Protein AF-A0A7W8YU83-F1 (afdb_monomer_lite)

Structure (mmCIF, N/CA/C/O backbone):
data_AF-A0A7W8YU83-F1
#
_entry.id   AF-A0A7W8YU83-F1
#
loop_
_atom_site.group_PDB
_atom_site.id
_atom_site.type_symbol
_atom_site.label_atom_id
_atom_site.label_alt_id
_atom_site.label_comp_id
_atom_site.label_asym_id
_atom_site.label_entity_id
_atom_site.label_seq_id
_atom_site.pdbx_PDB_ins_code
_atom_site.Cartn_x
_atom_site.Cartn_y
_atom_site.Cartn_z
_atom_site.occupancy
_atom_site.B_iso_or_equiv
_atom_site.auth_seq_id
_atom_site.auth_comp_id
_atom_site.auth_asym_id
_atom_site.auth_atom_id
_atom_site.pdbx_PDB_model_num
ATOM 1 N N . MET A 1 1 ? 9.863 18.457 8.009 1.00 27.58 1 MET A N 1
ATOM 2 C CA . MET A 1 1 ? 8.542 17.795 7.972 1.00 27.58 1 MET A CA 1
ATOM 3 C C . MET A 1 1 ? 8.798 16.314 7.764 1.00 27.58 1 MET A C 1
ATOM 5 O O . MET A 1 1 ? 9.397 15.966 6.758 1.00 27.58 1 MET A O 1
ATOM 9 N N . LYS A 1 2 ? 8.511 15.471 8.761 1.00 22.23 2 LYS A N 1
ATOM 10 C CA . LYS A 1 2 ? 8.792 14.031 8.693 1.00 22.23 2 LYS A CA 1
ATOM 11 C C . LYS A 1 2 ? 7.627 13.353 7.969 1.00 22.23 2 LYS A C 1
ATOM 13 O O . LYS A 1 2 ? 6.554 13.219 8.545 1.00 22.23 2 LYS A O 1
ATOM 18 N N . THR A 1 3 ? 7.825 12.982 6.711 1.00 21.81 3 THR A N 1
ATOM 19 C CA . THR A 1 3 ? 6.930 12.096 5.961 1.00 21.81 3 THR A CA 1
ATOM 20 C C . THR A 1 3 ? 7.044 10.703 6.573 1.00 21.81 3 THR A C 1
ATOM 22 O O . THR A 1 3 ? 8.019 9.993 6.350 1.00 21.81 3 THR A O 1
ATOM 25 N N . ILE A 1 4 ? 6.087 10.338 7.423 1.00 22.73 4 ILE A N 1
ATOM 26 C CA . ILE A 1 4 ? 5.975 8.979 7.954 1.00 22.73 4 ILE A CA 1
ATOM 27 C C . ILE A 1 4 ? 5.310 8.149 6.850 1.00 22.73 4 ILE A C 1
ATOM 29 O O . ILE A 1 4 ? 4.100 8.235 6.655 1.00 22.73 4 ILE A O 1
ATOM 33 N N . LEU A 1 5 ? 6.118 7.414 6.078 1.00 25.50 5 LEU A N 1
ATOM 34 C CA . LEU A 1 5 ? 5.642 6.461 5.073 1.00 25.50 5 LEU A CA 1
ATOM 35 C C . LEU A 1 5 ? 4.923 5.305 5.787 1.00 25.50 5 LEU A C 1
ATOM 37 O O . LEU A 1 5 ? 5.557 4.495 6.464 1.00 25.50 5 LEU A O 1
ATOM 41 N N . PHE A 1 6 ? 3.602 5.218 5.647 1.00 29.83 6 PHE A N 1
ATOM 42 C CA . PHE A 1 6 ? 2.820 4.081 6.133 1.00 29.83 6 PHE A CA 1
ATOM 43 C C . PHE A 1 6 ? 2.601 3.089 4.989 1.00 29.83 6 PHE A C 1
ATOM 45 O O . PHE A 1 6 ? 1.852 3.379 4.064 1.00 29.83 6 PHE A O 1
ATOM 52 N N . LEU A 1 7 ? 3.242 1.914 5.066 1.00 30.66 7 LEU A N 1
ATOM 53 C CA . LEU A 1 7 ? 3.013 0.815 4.124 1.00 30.66 7 LEU A CA 1
ATOM 54 C C . LEU A 1 7 ? 1.576 0.305 4.245 1.00 30.66 7 LEU A C 1
ATOM 56 O O . LEU A 1 7 ? 1.195 -0.239 5.284 1.00 30.66 7 LEU A O 1
ATOM 60 N N . PHE A 1 8 ? 0.831 0.369 3.149 1.00 37.88 8 PHE A N 1
ATOM 61 C CA . PHE A 1 8 ? -0.282 -0.536 2.909 1.00 37.88 8 PHE A CA 1
ATOM 62 C C . PHE A 1 8 ? 0.270 -1.757 2.162 1.00 37.88 8 PHE A C 1
ATOM 64 O O . PHE A 1 8 ? 0.700 -1.675 1.016 1.00 37.88 8 PHE A O 1
ATOM 71 N N . SER A 1 9 ? 0.347 -2.893 2.848 1.00 36.66 9 SER A N 1
ATOM 72 C CA . SER A 1 9 ? 0.725 -4.172 2.251 1.00 36.66 9 SER A CA 1
ATOM 73 C C . SER A 1 9 ? -0.438 -5.112 2.507 1.00 36.66 9 SER A C 1
ATOM 75 O O . SER A 1 9 ? -0.493 -5.732 3.562 1.00 36.66 9 SER A O 1
ATOM 77 N N . PHE A 1 10 ? -1.395 -5.189 1.585 1.00 39.62 10 PHE A N 1
ATOM 78 C CA . PHE A 1 10 ? -2.445 -6.195 1.697 1.00 39.62 10 PHE A CA 1
ATOM 79 C C . PHE A 1 10 ? -1.841 -7.553 1.318 1.00 39.62 10 PHE A C 1
ATOM 81 O O . PHE A 1 10 ? -1.401 -7.759 0.187 1.00 39.62 10 PHE A O 1
ATOM 88 N N . PHE A 1 11 ? -1.736 -8.441 2.306 1.00 34.22 11 PHE A N 1
ATOM 89 C CA . PHE A 1 11 ? -1.587 -9.872 2.085 1.00 34.22 11 PHE A CA 1
ATOM 90 C C . PHE A 1 11 ? -2.995 -10.421 1.913 1.00 34.22 11 PHE A C 1
ATOM 92 O O . PHE A 1 11 ? -3.737 -10.518 2.884 1.00 34.22 11 PHE A O 1
ATOM 99 N N . ILE A 1 12 ? -3.349 -10.790 0.689 1.00 32.91 12 ILE A N 1
ATOM 100 C CA . ILE A 1 12 ? -4.391 -11.791 0.500 1.00 32.91 12 ILE A CA 1
ATOM 101 C C . ILE A 1 12 ? -3.673 -13.129 0.617 1.00 32.91 12 ILE A C 1
ATOM 103 O O . ILE A 1 12 ? -2.617 -13.345 0.017 1.00 32.91 12 ILE A O 1
ATOM 107 N N . PHE A 1 13 ? -4.183 -13.960 1.519 1.00 29.34 13 PHE A N 1
ATOM 108 C CA . PHE A 1 13 ? -3.635 -15.252 1.900 1.00 29.34 13 PHE A CA 1
ATOM 109 C C . PHE A 1 13 ? -3.168 -16.070 0.685 1.00 29.34 13 PHE A C 1
ATOM 111 O O . PHE A 1 13 ? -3.970 -16.602 -0.072 1.00 29.34 13 PHE A O 1
ATOM 118 N N . SER A 1 14 ? -1.861 -16.295 0.573 1.00 26.91 14 SER A N 1
ATOM 119 C CA . SER A 1 14 ? -1.371 -17.617 0.194 1.00 26.91 14 SER A CA 1
ATOM 120 C C . SER A 1 14 ? -0.066 -17.875 0.935 1.00 26.91 14 SER A C 1
ATOM 122 O O . SER A 1 14 ? 0.877 -17.083 0.895 1.00 26.91 14 SER A O 1
ATOM 124 N N . GLY A 1 15 ? -0.054 -18.956 1.712 1.00 25.61 15 GLY A N 1
ATOM 125 C CA . GLY A 1 15 ? 1.135 -19.427 2.397 1.00 25.61 15 GLY A CA 1
ATOM 126 C C . GLY A 1 15 ? 2.167 -19.865 1.369 1.00 25.61 15 GLY A C 1
ATOM 127 O O . GLY A 1 15 ? 2.097 -20.971 0.850 1.00 25.61 15 GLY A O 1
ATOM 128 N N . ALA A 1 16 ? 3.129 -19.001 1.084 1.00 25.28 16 ALA A N 1
ATOM 129 C CA . ALA A 1 16 ? 4.393 -19.382 0.486 1.00 25.28 16 ALA A CA 1
ATOM 130 C C . ALA A 1 16 ? 5.427 -18.336 0.890 1.00 25.28 16 ALA A C 1
ATOM 132 O O . ALA A 1 16 ? 5.443 -17.220 0.379 1.00 25.28 16 ALA A O 1
ATOM 133 N N . VAL A 1 17 ? 6.332 -18.729 1.784 1.00 28.44 17 VAL A N 1
ATOM 134 C CA . VAL A 1 17 ? 7.499 -17.958 2.257 1.00 28.44 17 VAL A CA 1
ATOM 135 C C . VAL A 1 17 ? 8.524 -17.690 1.121 1.00 28.44 17 VAL A C 1
ATOM 137 O O . VAL A 1 17 ? 9.647 -17.276 1.360 1.00 28.44 17 VAL A O 1
ATOM 140 N N . TYR A 1 18 ? 8.129 -17.858 -0.146 1.00 29.81 18 TYR A N 1
ATOM 141 C CA . TYR A 1 18 ? 8.954 -17.673 -1.344 1.00 29.81 18 TYR A CA 1
ATOM 142 C C . TYR A 1 18 ? 8.191 -17.043 -2.530 1.00 29.81 18 TYR A C 1
ATOM 144 O O . TYR A 1 18 ? 8.656 -17.114 -3.665 1.00 29.81 18 TYR A O 1
ATOM 152 N N . SER A 1 19 ? 7.010 -16.445 -2.315 1.00 34.91 19 SER A N 1
ATOM 153 C CA . SER A 1 19 ? 6.209 -15.887 -3.417 1.00 34.91 19 SER A CA 1
ATOM 154 C C . SER A 1 19 ? 6.520 -14.416 -3.701 1.00 34.91 19 SER A C 1
ATOM 156 O O . SER A 1 19 ? 6.536 -13.587 -2.792 1.00 34.91 19 SER A O 1
ATOM 158 N N . GLN A 1 20 ? 6.667 -14.084 -4.987 1.00 41.44 20 GLN A N 1
ATOM 159 C CA . GLN A 1 20 ? 6.588 -12.709 -5.487 1.00 41.44 20 GLN A CA 1
ATOM 160 C C . GLN A 1 20 ? 5.202 -12.131 -5.156 1.00 41.44 20 GLN A C 1
ATOM 162 O O . GLN A 1 20 ? 4.193 -12.829 -5.296 1.00 41.44 20 GLN A O 1
ATOM 167 N N . ALA A 1 21 ? 5.140 -10.879 -4.701 1.00 54.75 21 ALA A N 1
ATOM 168 C CA . ALA A 1 21 ? 3.880 -10.206 -4.381 1.00 54.75 21 ALA A CA 1
ATOM 169 C C . ALA A 1 21 ? 3.875 -8.778 -4.931 1.00 54.75 21 ALA A C 1
ATOM 171 O O . ALA A 1 21 ? 4.829 -8.029 -4.722 1.00 54.75 21 ALA A O 1
ATOM 172 N N . ILE A 1 22 ? 2.783 -8.407 -5.604 1.00 54.53 22 ILE A N 1
ATOM 173 C CA . ILE A 1 22 ? 2.519 -7.041 -6.066 1.00 54.53 22 ILE A CA 1
ATOM 174 C C . ILE A 1 22 ? 1.463 -6.439 -5.150 1.00 54.53 22 ILE A C 1
ATOM 176 O O . ILE A 1 22 ? 0.354 -6.963 -5.063 1.00 54.53 22 ILE A O 1
ATOM 180 N N . LYS A 1 23 ? 1.810 -5.359 -4.449 1.00 61.84 23 LYS A N 1
ATOM 181 C CA . LYS A 1 23 ? 0.935 -4.722 -3.452 1.00 61.84 23 LYS A CA 1
ATOM 182 C C . LYS A 1 23 ? 0.610 -3.298 -3.862 1.00 61.84 23 LYS A C 1
ATOM 184 O O . LYS A 1 23 ? 1.450 -2.636 -4.460 1.00 61.84 23 LYS A O 1
ATOM 189 N N . LEU A 1 24 ? -0.583 -2.828 -3.518 1.00 57.50 24 LEU A N 1
ATOM 190 C CA . LEU A 1 24 ? -1.001 -1.452 -3.762 1.00 57.50 24 LEU A CA 1
ATOM 191 C C . LEU A 1 24 ? -0.891 -0.628 -2.491 1.00 57.50 24 LEU A C 1
ATOM 193 O O . LEU A 1 24 ? -1.570 -0.917 -1.511 1.00 57.50 24 LEU A O 1
ATOM 197 N N . ASP A 1 25 ? -0.100 0.433 -2.535 1.00 58.06 25 ASP A N 1
ATOM 198 C CA . ASP A 1 25 ? -0.173 1.494 -1.557 1.00 58.06 25 ASP A CA 1
ATOM 199 C C . ASP A 1 25 ? -1.248 2.498 -1.953 1.00 58.06 25 ASP A C 1
ATOM 201 O O . ASP A 1 25 ? -1.142 3.202 -2.962 1.00 58.06 25 ASP A O 1
ATOM 205 N N . LEU A 1 26 ? -2.275 2.573 -1.119 1.00 54.59 26 LEU A N 1
ATOM 206 C CA . LEU A 1 26 ? -3.314 3.582 -1.232 1.00 54.59 26 LEU A CA 1
ATOM 207 C C . LEU A 1 26 ? -2.986 4.830 -0.394 1.00 54.59 26 LEU A C 1
ATOM 209 O O . LEU A 1 26 ? -3.846 5.693 -0.284 1.00 54.59 26 LEU A O 1
ATOM 213 N N . SER A 1 27 ? -1.834 4.913 0.291 1.00 45.66 27 SER A N 1
ATOM 214 C CA . SER A 1 27 ? -1.513 5.940 1.307 1.00 45.66 27 SER A CA 1
ATOM 215 C C . SER A 1 27 ? -1.491 7.395 0.807 1.00 45.66 27 SER A C 1
ATOM 217 O O . SER A 1 27 ? -1.485 8.310 1.631 1.00 45.66 27 SER A O 1
ATOM 219 N N . GLY A 1 28 ? -1.524 7.627 -0.509 1.00 42.16 28 GLY A N 1
ATOM 220 C CA . GLY A 1 28 ? -1.605 8.954 -1.123 1.00 42.16 28 GLY A CA 1
ATOM 221 C C . GLY A 1 28 ? -3.022 9.381 -1.521 1.00 42.16 28 GLY A C 1
ATOM 222 O O . GLY A 1 28 ? -3.938 8.571 -1.601 1.00 42.16 28 GLY A O 1
ATOM 223 N N . ASN A 1 29 ? -3.184 10.674 -1.828 1.00 42.84 29 ASN A N 1
ATOM 224 C CA . ASN A 1 29 ? -4.329 11.185 -2.593 1.00 42.84 29 ASN A CA 1
ATOM 225 C C . ASN A 1 29 ? -4.496 10.305 -3.851 1.00 42.84 29 ASN A C 1
ATOM 227 O O . ASN A 1 29 ? -3.476 10.018 -4.484 1.00 42.84 29 ASN A O 1
ATOM 231 N N . ASP A 1 30 ? -5.726 9.899 -4.197 1.00 48.78 30 ASP A N 1
ATOM 232 C CA . ASP A 1 30 ? -6.131 8.818 -5.136 1.00 48.78 30 ASP A CA 1
ATOM 233 C C . ASP A 1 30 ? -5.448 8.783 -6.527 1.00 48.78 30 ASP A C 1
ATOM 235 O O . ASP A 1 30 ? -5.695 7.894 -7.341 1.00 48.78 30 ASP A O 1
ATOM 239 N N . LYS A 1 31 ? -4.589 9.756 -6.831 1.00 49.72 31 LYS A N 1
ATOM 240 C CA . LYS A 1 31 ? -3.840 9.913 -8.079 1.00 49.72 31 LYS A CA 1
ATOM 241 C C . LYS A 1 31 ? -2.456 9.255 -8.073 1.00 49.72 31 LYS A C 1
ATOM 243 O O . LYS A 1 31 ? -1.931 9.002 -9.153 1.00 49.72 31 LYS A O 1
ATOM 248 N N . ASN A 1 32 ? -1.873 8.961 -6.907 1.00 58.88 32 ASN A N 1
ATOM 249 C CA . ASN A 1 32 ? -0.521 8.398 -6.805 1.00 58.88 32 ASN A CA 1
ATOM 250 C C . ASN A 1 32 ? -0.548 6.994 -6.193 1.00 58.88 32 ASN A C 1
ATOM 252 O O . ASN A 1 32 ? -0.135 6.793 -5.054 1.00 58.88 32 ASN A O 1
ATOM 256 N N . HIS A 1 33 ? -1.026 6.024 -6.972 1.00 70.19 33 HIS A N 1
ATOM 257 C CA . HIS A 1 33 ? -0.916 4.602 -6.635 1.00 70.19 33 HIS A CA 1
ATOM 258 C C . HIS A 1 33 ? 0.557 4.207 -6.559 1.00 70.19 33 HIS A C 1
ATOM 260 O O . HIS A 1 33 ? 1.307 4.547 -7.477 1.00 70.19 33 HIS A O 1
ATOM 266 N N . VAL A 1 34 ? 0.968 3.502 -5.502 1.00 75.12 34 VAL A N 1
ATOM 267 C CA . VAL A 1 34 ? 2.310 2.903 -5.437 1.00 75.12 34 VAL A CA 1
ATOM 268 C C . VAL A 1 34 ? 2.185 1.393 -5.517 1.00 75.12 34 VAL A C 1
ATOM 270 O O . VAL A 1 34 ? 1.487 0.782 -4.722 1.00 75.12 34 VAL A O 1
ATOM 273 N N . PHE A 1 35 ? 2.868 0.776 -6.462 1.00 76.69 35 PHE A N 1
ATOM 274 C CA . PHE A 1 35 ? 2.997 -0.662 -6.574 1.00 76.69 35 PHE A CA 1
ATOM 275 C C . PHE A 1 35 ? 4.267 -1.113 -5.866 1.00 76.69 35 PHE A C 1
ATOM 277 O O . PHE A 1 35 ? 5.340 -0.558 -6.087 1.00 76.69 35 PHE A O 1
ATOM 284 N N . ILE A 1 36 ? 4.154 -2.117 -5.008 1.00 75.62 36 ILE A N 1
ATOM 285 C CA . ILE A 1 36 ? 5.296 -2.731 -4.336 1.00 75.62 36 ILE A CA 1
ATOM 286 C C . ILE A 1 36 ? 5.542 -4.077 -4.991 1.00 75.62 36 ILE A C 1
ATOM 288 O O . ILE A 1 36 ? 4.684 -4.946 -4.895 1.00 75.62 36 ILE A O 1
ATOM 292 N N . VAL A 1 37 ? 6.699 -4.244 -5.621 1.00 76.00 37 VAL A N 1
ATOM 293 C CA . VAL A 1 37 ? 7.179 -5.525 -6.140 1.00 76.00 37 VAL A CA 1
ATOM 294 C C . VAL A 1 37 ? 8.084 -6.142 -5.084 1.00 76.00 37 VAL A C 1
ATOM 296 O O . VAL A 1 37 ? 9.164 -5.618 -4.806 1.00 76.00 37 VAL A O 1
ATOM 299 N N . GLN A 1 38 ? 7.618 -7.221 -4.456 1.00 73.88 38 GLN A N 1
ATOM 300 C CA . GLN A 1 38 ? 8.380 -7.949 -3.448 1.00 73.88 38 GLN A CA 1
ATOM 301 C C . GLN A 1 38 ? 9.081 -9.156 -4.076 1.00 73.88 38 GLN A C 1
ATOM 303 O O . GLN A 1 38 ? 8.409 -10.042 -4.604 1.00 73.88 38 GLN A O 1
ATOM 308 N N . LYS A 1 39 ? 10.413 -9.215 -3.987 1.00 70.75 39 LYS A N 1
ATOM 309 C CA . LYS A 1 39 ? 11.228 -10.341 -4.469 1.00 70.75 39 LYS A CA 1
ATOM 310 C C . LYS A 1 39 ? 12.409 -10.568 -3.533 1.00 70.75 39 LYS A C 1
ATOM 312 O O . LYS A 1 39 ? 13.085 -9.614 -3.177 1.00 70.75 39 LYS A O 1
ATOM 317 N N . ASP A 1 40 ? 12.613 -11.805 -3.083 1.00 70.75 40 ASP A N 1
ATOM 318 C CA . ASP A 1 40 ? 13.735 -12.202 -2.213 1.00 70.75 40 ASP A CA 1
ATOM 319 C C . ASP A 1 40 ? 13.921 -11.313 -0.962 1.00 70.75 40 ASP A C 1
ATOM 321 O O . ASP A 1 40 ? 15.027 -10.978 -0.547 1.00 70.75 40 ASP A O 1
ATOM 325 N N . GLY A 1 41 ? 12.806 -10.884 -0.354 1.00 67.62 41 GLY A N 1
ATOM 326 C CA . GLY A 1 41 ? 12.805 -9.998 0.819 1.00 67.62 41 GLY A CA 1
ATOM 327 C C . GLY A 1 41 ? 13.064 -8.517 0.512 1.00 67.62 41 GLY A C 1
ATOM 328 O O . GLY A 1 41 ? 12.992 -7.685 1.416 1.00 67.62 41 GLY A O 1
ATOM 329 N N . LEU A 1 42 ? 13.310 -8.163 -0.750 1.00 75.06 42 LEU A N 1
ATOM 330 C CA . LEU A 1 42 ? 13.398 -6.789 -1.224 1.00 75.06 42 LEU A CA 1
ATOM 331 C C . LEU A 1 42 ? 12.014 -6.270 -1.625 1.00 75.06 42 LEU A C 1
ATOM 333 O O . LEU A 1 42 ? 11.244 -6.976 -2.269 1.00 75.06 42 LEU A O 1
ATOM 337 N N . ASN A 1 43 ? 11.717 -5.018 -1.274 1.00 76.94 43 ASN A N 1
ATOM 338 C CA . ASN A 1 43 ? 10.511 -4.313 -1.701 1.00 76.94 43 ASN A CA 1
ATOM 339 C C . ASN A 1 43 ? 10.904 -3.171 -2.638 1.00 76.94 43 ASN A C 1
ATOM 341 O O . ASN A 1 43 ? 11.482 -2.183 -2.192 1.00 76.94 43 ASN A O 1
ATOM 345 N N . VAL A 1 44 ? 10.558 -3.279 -3.917 1.00 79.19 44 VAL A N 1
ATOM 346 C CA . VAL A 1 44 ? 10.747 -2.196 -4.886 1.00 79.19 44 VAL A CA 1
ATOM 347 C C . VAL A 1 44 ? 9.436 -1.441 -5.039 1.00 79.19 44 VAL A C 1
ATOM 349 O O . VAL A 1 44 ? 8.411 -2.034 -5.360 1.00 79.19 44 VAL A O 1
ATOM 352 N N . ARG A 1 45 ? 9.453 -0.129 -4.799 1.00 82.00 45 ARG A N 1
ATOM 353 C CA . ARG A 1 45 ? 8.265 0.726 -4.904 1.00 82.00 45 ARG A CA 1
ATOM 354 C C . ARG A 1 45 ? 8.245 1.477 -6.226 1.00 82.00 45 ARG A C 1
ATOM 356 O O . ARG A 1 45 ? 9.217 2.155 -6.553 1.00 82.00 45 ARG A O 1
ATOM 363 N N . LEU A 1 46 ? 7.121 1.413 -6.928 1.00 81.31 46 LEU A N 1
ATOM 364 C CA . LEU A 1 46 ? 6.858 2.136 -8.166 1.00 81.31 46 LEU A CA 1
ATOM 365 C C . LEU A 1 46 ? 5.624 2.990 -8.027 1.00 81.31 46 LEU A C 1
ATOM 367 O O . LEU A 1 46 ? 4.597 2.496 -7.594 1.00 81.31 46 LEU A O 1
ATOM 371 N N . ASP A 1 47 ? 5.673 4.236 -8.460 1.00 85.00 47 ASP A N 1
ATOM 372 C CA . ASP A 1 47 ? 4.451 4.997 -8.658 1.00 85.00 47 ASP A CA 1
ATOM 373 C C . ASP A 1 47 ? 3.640 4.492 -9.867 1.00 85.00 47 ASP A C 1
ATOM 375 O O . ASP A 1 47 ? 4.085 3.682 -10.687 1.00 85.00 47 ASP A O 1
ATOM 379 N N . SER A 1 48 ? 2.425 5.022 -9.997 1.00 82.75 48 SER A N 1
ATOM 380 C CA . SER A 1 48 ? 1.502 4.681 -11.076 1.00 82.75 48 SER A CA 1
ATOM 381 C C . SER A 1 48 ? 2.016 4.974 -12.484 1.00 82.75 48 SER A C 1
ATOM 383 O O . SER A 1 48 ? 1.431 4.474 -13.438 1.00 82.75 48 SER A O 1
ATOM 385 N N . LYS A 1 49 ? 3.080 5.767 -12.628 1.00 89.56 49 LYS A N 1
ATOM 386 C CA . LYS A 1 49 ? 3.709 6.152 -13.895 1.00 89.56 49 LYS A CA 1
ATOM 387 C C . LYS A 1 49 ? 5.015 5.407 -14.152 1.00 89.56 49 LYS A C 1
ATOM 389 O O . LYS A 1 49 ? 5.654 5.654 -15.173 1.00 89.56 49 LYS A O 1
ATOM 394 N N . GLY A 1 50 ? 5.393 4.479 -13.274 1.00 87.31 50 GLY A N 1
ATOM 395 C CA . GLY A 1 50 ? 6.607 3.691 -13.429 1.00 87.31 50 GLY A CA 1
ATOM 396 C C . GLY A 1 50 ? 7.864 4.333 -12.858 1.00 87.31 50 GLY A C 1
ATOM 397 O O . GLY A 1 50 ? 8.962 3.895 -13.194 1.00 87.31 50 GLY A O 1
ATOM 398 N N . GLY A 1 51 ? 7.738 5.380 -12.045 1.00 88.44 51 GLY A N 1
ATOM 399 C CA . GLY A 1 51 ? 8.853 5.978 -11.320 1.00 88.44 51 GLY A CA 1
ATOM 400 C C . GLY A 1 51 ? 9.182 5.184 -10.058 1.00 88.44 51 GLY A C 1
ATOM 401 O O . GLY A 1 51 ? 8.287 4.823 -9.298 1.00 88.44 51 GLY A O 1
ATOM 402 N N . LEU A 1 52 ? 10.465 4.918 -9.805 1.00 85.69 52 LEU A N 1
ATOM 403 C CA . LEU A 1 52 ? 10.894 4.298 -8.547 1.00 85.69 52 LEU A CA 1
ATOM 404 C C . LEU A 1 52 ? 10.793 5.279 -7.378 1.00 85.69 52 LEU A C 1
ATOM 406 O O . LEU A 1 52 ? 11.204 6.434 -7.496 1.00 85.69 52 LEU A O 1
ATOM 410 N N . GLN A 1 53 ? 10.353 4.791 -6.220 1.00 79.06 53 GLN A N 1
ATOM 411 C CA . GLN A 1 53 ? 10.410 5.546 -4.968 1.00 79.06 53 GLN A CA 1
ATOM 412 C C . GLN A 1 53 ? 11.629 5.128 -4.128 1.00 79.06 53 GLN A C 1
ATOM 414 O O . GLN A 1 53 ? 11.900 3.944 -3.952 1.00 79.06 53 GLN A O 1
ATOM 419 N N . ASN A 1 54 ? 12.361 6.124 -3.616 1.00 59.16 54 ASN A N 1
ATOM 420 C CA . ASN A 1 54 ? 13.743 6.053 -3.101 1.00 59.16 54 ASN A CA 1
ATOM 421 C C . ASN A 1 54 ? 13.975 5.289 -1.776 1.00 59.16 54 ASN A C 1
ATOM 423 O O . ASN A 1 54 ? 14.925 5.597 -1.060 1.00 59.16 54 ASN A O 1
ATOM 427 N N . ASP A 1 55 ? 13.158 4.304 -1.418 1.00 63.53 55 ASP A N 1
ATOM 428 C CA . ASP A 1 55 ? 13.361 3.551 -0.175 1.00 63.53 55 ASP A CA 1
ATOM 429 C C . ASP A 1 55 ? 14.019 2.198 -0.461 1.00 63.53 55 ASP A C 1
ATOM 431 O O . ASP A 1 55 ? 13.344 1.195 -0.678 1.00 63.53 55 ASP A O 1
ATOM 435 N N . ILE A 1 56 ? 15.351 2.206 -0.539 1.00 64.75 56 ILE A N 1
ATOM 436 C CA . ILE A 1 56 ? 16.169 1.027 -0.876 1.00 64.75 56 ILE A CA 1
ATOM 437 C C . ILE A 1 56 ? 16.915 0.495 0.370 1.00 64.75 56 ILE A C 1
ATOM 439 O O . ILE A 1 56 ? 17.552 -0.556 0.324 1.00 64.75 56 ILE A O 1
ATOM 443 N N . GLY A 1 57 ? 16.796 1.186 1.513 1.00 68.94 57 GLY A N 1
ATOM 444 C CA . GLY A 1 57 ? 17.513 0.862 2.750 1.00 68.94 57 GLY A CA 1
ATOM 445 C C . GLY A 1 57 ? 19.034 0.801 2.561 1.00 68.94 57 GLY A C 1
ATOM 446 O O . GLY A 1 57 ? 19.586 1.445 1.671 1.00 68.94 57 GLY A O 1
ATOM 447 N N . ASP A 1 58 ? 19.701 -0.018 3.375 1.00 75.31 58 ASP A N 1
ATOM 448 C CA . ASP A 1 58 ? 21.156 -0.245 3.317 1.00 75.31 58 ASP A CA 1
ATOM 449 C C . ASP A 1 58 ? 21.557 -1.327 2.292 1.00 75.31 58 ASP A C 1
ATOM 451 O O . ASP A 1 58 ? 22.619 -1.946 2.393 1.00 75.31 58 ASP A O 1
ATOM 455 N N . LYS A 1 59 ? 20.691 -1.616 1.311 1.00 82.44 59 LYS A N 1
ATOM 456 C CA . LYS A 1 59 ? 20.946 -2.655 0.310 1.00 82.44 59 LYS A CA 1
ATOM 457 C C . LYS A 1 59 ? 22.032 -2.220 -0.685 1.00 82.44 59 LYS A C 1
ATOM 459 O O . LYS A 1 59 ? 22.085 -1.045 -1.054 1.00 82.44 59 LYS A O 1
ATOM 464 N N . PRO A 1 60 ? 22.878 -3.150 -1.172 1.00 84.88 60 PRO A N 1
ATOM 465 C CA . PRO A 1 60 ? 23.808 -2.857 -2.258 1.00 84.88 60 PRO A CA 1
ATOM 466 C C . PRO A 1 60 ? 23.053 -2.384 -3.501 1.00 84.88 60 PRO A C 1
ATOM 468 O O . PRO A 1 60 ? 22.056 -2.992 -3.882 1.00 84.88 60 PRO A O 1
ATOM 471 N N . VAL A 1 61 ? 23.538 -1.328 -4.156 1.00 90.62 61 VAL A N 1
ATOM 472 C CA . VAL A 1 61 ? 22.915 -0.782 -5.369 1.00 90.62 61 VAL A CA 1
ATOM 473 C C . VAL A 1 61 ? 23.932 -0.541 -6.472 1.00 90.62 61 VAL A C 1
ATOM 475 O O . VAL A 1 61 ? 25.083 -0.189 -6.205 1.00 90.62 61 VAL A O 1
ATOM 478 N N . LYS A 1 62 ? 23.488 -0.651 -7.725 1.00 92.38 62 LYS A N 1
ATOM 479 C CA . LYS A 1 62 ? 24.229 -0.145 -8.890 1.00 92.38 62 LYS A CA 1
ATOM 480 C C . LYS A 1 62 ? 23.398 0.884 -9.630 1.00 92.38 62 LYS A C 1
ATOM 482 O O . LYS A 1 62 ? 22.169 0.902 -9.542 1.00 92.38 62 LYS A O 1
ATOM 487 N N . ARG A 1 63 ? 24.092 1.757 -10.354 1.00 92.25 63 ARG A N 1
ATOM 488 C CA . ARG A 1 63 ? 23.469 2.777 -11.188 1.00 92.25 63 ARG A CA 1
ATOM 489 C C . ARG A 1 63 ? 23.918 2.641 -12.633 1.00 92.25 63 ARG A C 1
ATOM 491 O O . ARG A 1 63 ? 25.058 2.258 -12.890 1.00 92.25 63 ARG A O 1
ATOM 498 N N . ASP A 1 64 ? 23.017 2.973 -13.547 1.00 90.50 64 ASP A N 1
ATOM 499 C CA . ASP A 1 64 ? 23.322 3.082 -14.967 1.00 90.50 64 ASP A CA 1
ATOM 500 C C . ASP A 1 64 ? 24.163 4.340 -15.266 1.00 90.50 64 ASP A C 1
ATOM 502 O O . ASP A 1 64 ? 24.468 5.152 -14.386 1.00 90.50 64 ASP A O 1
ATOM 506 N N . LEU A 1 65 ? 24.523 4.525 -16.539 1.00 90.31 65 LEU A N 1
ATOM 507 C CA . LEU A 1 65 ? 25.301 5.680 -17.005 1.00 90.31 65 LEU A CA 1
ATOM 508 C C . LEU A 1 65 ? 24.586 7.028 -16.808 1.00 90.31 65 LEU A C 1
ATOM 510 O O . LEU A 1 65 ? 25.237 8.069 -16.810 1.00 90.31 65 LEU A O 1
ATOM 514 N N . ASN A 1 66 ? 23.266 7.013 -16.621 1.00 88.00 66 ASN A N 1
ATOM 515 C CA . ASN A 1 66 ? 22.449 8.194 -16.358 1.00 88.00 66 ASN A CA 1
ATOM 516 C C . ASN A 1 66 ? 22.221 8.416 -14.852 1.00 88.00 66 ASN A C 1
ATOM 518 O O . ASN A 1 66 ? 21.436 9.284 -14.467 1.00 88.00 66 ASN A O 1
ATOM 522 N N . GLY A 1 67 ? 22.865 7.622 -13.988 1.00 88.38 67 GLY A N 1
ATOM 523 C CA . GLY A 1 67 ? 22.716 7.690 -12.537 1.00 88.38 67 GLY A CA 1
ATOM 524 C C . GLY A 1 67 ? 21.412 7.085 -12.002 1.00 88.38 67 GLY A C 1
ATOM 525 O O . GLY A 1 67 ? 21.129 7.216 -10.806 1.00 88.38 67 GLY A O 1
ATOM 526 N N . ARG A 1 68 ? 20.611 6.415 -12.837 1.00 89.94 68 ARG A N 1
ATOM 527 C CA . ARG A 1 68 ? 19.379 5.727 -12.420 1.00 89.94 68 ARG A CA 1
ATOM 528 C C . ARG A 1 68 ? 19.714 4.396 -11.771 1.00 89.94 68 ARG A C 1
ATOM 530 O O . ARG A 1 68 ? 20.735 3.800 -12.080 1.00 89.94 68 ARG A O 1
ATOM 537 N N . LEU A 1 69 ? 18.866 3.934 -10.863 1.00 90.06 69 LEU A N 1
ATOM 538 C CA . LEU A 1 69 ? 19.059 2.665 -10.170 1.00 90.06 69 LEU A CA 1
ATOM 539 C C . LEU A 1 69 ? 18.886 1.491 -11.141 1.00 90.06 69 LEU A C 1
ATOM 541 O O . LEU A 1 69 ? 17.799 1.296 -11.662 1.00 90.06 69 LEU A O 1
ATOM 545 N N . SER A 1 70 ? 19.935 0.708 -11.369 1.00 92.31 70 SER A N 1
ATOM 546 C CA . SER A 1 70 ? 19.908 -0.409 -12.327 1.00 92.31 70 SER A CA 1
ATOM 547 C C . SER A 1 70 ? 19.943 -1.783 -11.662 1.00 92.31 70 SER A C 1
ATOM 549 O O . SER A 1 70 ? 19.735 -2.795 -12.322 1.00 92.31 70 SER A O 1
ATOM 551 N N . ASP A 1 71 ? 20.269 -1.835 -10.372 1.00 91.88 71 ASP A N 1
ATOM 552 C CA . ASP A 1 71 ? 20.385 -3.069 -9.598 1.00 91.88 71 ASP A CA 1
ATOM 553 C C . ASP A 1 71 ? 20.203 -2.758 -8.113 1.00 91.88 71 ASP A C 1
ATOM 555 O O . ASP A 1 71 ? 20.734 -1.751 -7.627 1.00 91.88 71 ASP A O 1
ATOM 559 N N . ILE A 1 72 ? 19.487 -3.627 -7.407 1.00 88.19 72 ILE A N 1
ATOM 560 C CA . ILE A 1 72 ? 19.417 -3.640 -5.947 1.00 88.19 72 ILE A CA 1
ATOM 561 C C . ILE A 1 72 ? 19.645 -5.073 -5.480 1.00 88.19 72 ILE A C 1
ATOM 563 O O . ILE A 1 72 ? 18.798 -5.927 -5.716 1.00 88.19 72 ILE A O 1
ATOM 567 N N . ASP A 1 73 ? 20.749 -5.336 -4.787 1.00 87.69 73 ASP A N 1
ATOM 568 C CA . ASP A 1 73 ? 21.039 -6.655 -4.204 1.00 87.69 73 ASP A CA 1
ATOM 569 C C . ASP A 1 73 ? 20.945 -7.800 -5.245 1.00 87.69 73 ASP A C 1
ATOM 571 O O . ASP A 1 73 ? 20.458 -8.889 -4.956 1.00 87.69 73 ASP A O 1
ATOM 575 N N . GLY A 1 74 ? 21.362 -7.538 -6.496 1.00 86.25 74 GLY A N 1
ATOM 576 C CA . GLY A 1 74 ? 21.261 -8.483 -7.618 1.00 86.25 74 GLY A CA 1
ATOM 577 C C . GLY A 1 74 ? 19.919 -8.482 -8.364 1.00 86.25 74 GLY A C 1
ATOM 578 O O . GLY A 1 74 ? 19.788 -9.159 -9.387 1.00 86.25 74 GLY A O 1
ATOM 579 N N . LEU A 1 75 ? 18.924 -7.721 -7.897 1.00 87.50 75 LEU A N 1
ATOM 580 C CA . LEU A 1 75 ? 17.667 -7.505 -8.607 1.00 87.50 75 LEU A CA 1
ATOM 581 C C . LEU A 1 75 ? 17.835 -6.400 -9.653 1.00 87.50 75 LEU A C 1
ATOM 583 O O . LEU A 1 75 ? 17.851 -5.212 -9.325 1.00 87.50 75 LEU A O 1
ATOM 587 N N . VAL A 1 76 ? 17.926 -6.804 -10.919 1.00 91.62 76 VAL A N 1
ATOM 588 C CA . VAL A 1 76 ? 18.087 -5.892 -12.060 1.00 91.62 76 VAL A CA 1
ATOM 589 C C . VAL A 1 76 ? 16.831 -5.049 -12.276 1.00 91.62 76 VAL A C 1
ATOM 591 O O . VAL A 1 76 ? 15.710 -5.557 -12.213 1.00 91.62 76 VAL A O 1
ATOM 594 N N . ILE A 1 77 ? 17.026 -3.767 -12.579 1.00 92.06 77 ILE A N 1
ATOM 595 C CA . ILE A 1 77 ? 15.967 -2.825 -12.935 1.00 92.06 77 ILE A CA 1
ATOM 596 C C . ILE A 1 77 ? 16.300 -2.196 -14.282 1.00 92.06 77 ILE A C 1
ATOM 598 O O . ILE A 1 77 ? 17.340 -1.558 -14.438 1.00 92.06 77 ILE A O 1
ATOM 602 N N . ASP A 1 78 ? 15.369 -2.316 -15.225 1.00 94.56 78 ASP A N 1
ATOM 603 C CA . ASP A 1 78 ? 15.493 -1.694 -16.538 1.00 94.56 78 ASP A CA 1
ATOM 604 C C . ASP A 1 78 ? 14.441 -0.614 -16.761 1.00 94.56 78 ASP A C 1
ATOM 606 O O . ASP A 1 78 ? 13.317 -0.682 -16.257 1.00 94.56 78 ASP A O 1
ATOM 610 N N . TYR A 1 79 ? 14.779 0.328 -17.640 1.00 94.94 79 TYR A N 1
ATOM 611 C CA . TYR A 1 79 ? 13.918 1.435 -18.036 1.00 94.94 79 TYR A CA 1
ATOM 612 C C . TYR A 1 79 ? 13.569 1.394 -19.527 1.00 94.94 79 TYR A C 1
ATOM 614 O O . TYR A 1 79 ? 14.324 0.867 -20.351 1.00 94.94 79 TYR A O 1
ATOM 622 N N . ASP A 1 80 ? 12.406 1.939 -19.875 1.00 94.19 80 ASP A N 1
ATOM 623 C CA . ASP A 1 80 ? 12.042 2.260 -21.251 1.00 94.19 80 ASP A CA 1
ATOM 624 C C . ASP A 1 80 ? 12.713 3.561 -21.727 1.00 94.19 80 ASP A C 1
ATOM 626 O O . ASP A 1 80 ? 13.424 4.248 -20.985 1.00 94.19 80 ASP A O 1
ATOM 630 N N . ILE A 1 81 ? 12.472 3.912 -22.991 1.00 91.56 81 ILE A N 1
ATOM 631 C CA . ILE A 1 81 ? 13.023 5.121 -23.617 1.00 91.56 81 ILE A CA 1
ATOM 632 C C . ILE A 1 81 ? 12.564 6.423 -22.942 1.00 91.56 81 ILE A C 1
ATOM 634 O O . ILE A 1 81 ? 13.256 7.433 -23.030 1.00 91.56 81 ILE A O 1
ATOM 638 N N . ASN A 1 82 ? 11.429 6.394 -22.242 1.00 90.69 82 ASN A N 1
ATOM 639 C CA . ASN A 1 82 ? 10.868 7.531 -21.518 1.00 90.69 82 ASN A CA 1
ATOM 640 C C . ASN A 1 82 ? 11.371 7.582 -20.066 1.00 90.69 82 ASN A C 1
ATOM 642 O O . ASN A 1 82 ? 11.010 8.483 -19.313 1.00 90.69 82 ASN A O 1
ATOM 646 N N . GLY A 1 83 ? 12.220 6.632 -19.662 1.00 90.06 83 GLY A N 1
ATOM 647 C CA . GLY A 1 83 ? 12.762 6.532 -18.314 1.00 90.06 83 GLY A CA 1
ATOM 648 C C . GLY A 1 83 ? 11.806 5.954 -17.279 1.00 90.06 83 GLY A C 1
ATOM 649 O O . GLY A 1 83 ? 12.077 6.084 -16.087 1.00 90.06 83 GLY A O 1
ATOM 650 N N . ARG A 1 84 ? 10.726 5.298 -17.709 1.00 93.25 84 ARG A N 1
ATOM 651 C CA . ARG A 1 84 ? 9.842 4.530 -16.826 1.00 93.25 84 ARG A CA 1
ATOM 652 C C . ARG A 1 84 ? 10.412 3.139 -16.625 1.00 93.25 84 ARG A C 1
ATOM 654 O O . ARG A 1 84 ? 10.972 2.569 -17.559 1.00 93.25 84 ARG A O 1
ATOM 661 N N . VAL A 1 85 ? 10.266 2.569 -15.435 1.00 93.69 85 VAL A N 1
ATOM 662 C CA . VAL A 1 85 ? 10.719 1.196 -15.179 1.00 93.69 85 VAL A CA 1
ATOM 663 C C . VAL A 1 85 ? 9.936 0.231 -16.066 1.00 93.69 85 VAL A C 1
ATOM 665 O O . VAL A 1 85 ? 8.718 0.158 -15.988 1.00 93.69 85 VAL A O 1
ATOM 668 N N . ARG A 1 86 ? 10.608 -0.543 -16.909 1.00 95.75 86 ARG A N 1
ATOM 669 C CA . ARG A 1 86 ? 9.956 -1.552 -17.762 1.00 95.75 86 ARG A CA 1
ATOM 670 C C . ARG A 1 86 ? 10.143 -2.977 -17.257 1.00 95.75 86 ARG A C 1
ATOM 672 O O . ARG A 1 86 ? 9.498 -3.887 -17.772 1.00 95.75 86 ARG A O 1
ATOM 679 N N . GLN A 1 87 ? 11.052 -3.187 -16.307 1.00 93.56 87 GLN A N 1
ATOM 680 C CA . GLN A 1 87 ? 11.346 -4.511 -15.775 1.00 93.56 87 GLN A CA 1
ATOM 681 C C . GLN A 1 87 ? 11.987 -4.432 -14.391 1.00 93.56 87 GLN A C 1
ATOM 683 O O . GLN A 1 87 ? 12.834 -3.569 -14.156 1.00 93.56 87 GLN A O 1
ATOM 688 N N . ILE A 1 88 ? 11.602 -5.356 -13.512 1.00 90.06 88 ILE A N 1
ATOM 689 C CA . ILE A 1 88 ? 12.213 -5.589 -12.199 1.00 90.06 88 ILE A CA 1
ATOM 690 C C . ILE A 1 88 ? 12.443 -7.090 -12.058 1.00 90.06 88 ILE A C 1
ATOM 692 O O . ILE A 1 88 ? 11.495 -7.868 -11.959 1.00 90.06 88 ILE A O 1
ATOM 696 N N . GLY A 1 89 ? 13.702 -7.518 -12.090 1.00 89.50 89 GLY A N 1
ATOM 697 C CA . GLY A 1 89 ? 14.047 -8.931 -12.204 1.00 89.50 89 GLY A CA 1
ATOM 698 C C . GLY A 1 89 ? 13.388 -9.557 -13.433 1.00 89.50 89 GLY A C 1
ATOM 699 O O . GLY A 1 89 ? 13.709 -9.197 -14.562 1.00 89.50 89 GLY A O 1
ATOM 700 N N . ASP A 1 90 ? 12.433 -10.459 -13.208 1.00 89.19 90 ASP A N 1
ATOM 701 C CA . ASP A 1 90 ? 11.717 -11.172 -14.278 1.00 89.19 90 ASP A CA 1
ATOM 702 C C . ASP A 1 90 ? 10.338 -10.560 -14.575 1.00 89.19 90 ASP A C 1
ATOM 704 O O . ASP A 1 90 ? 9.687 -10.924 -15.557 1.00 89.19 90 ASP A O 1
ATOM 708 N N . ASP A 1 91 ? 9.896 -9.604 -13.754 1.00 88.81 91 ASP A N 1
ATOM 709 C CA . ASP A 1 91 ? 8.597 -8.967 -13.894 1.00 88.81 91 ASP A CA 1
ATOM 710 C C . ASP A 1 91 ? 8.681 -7.820 -14.889 1.00 88.81 91 ASP A C 1
ATOM 712 O O . ASP A 1 91 ? 9.282 -6.775 -14.629 1.00 88.81 91 ASP A O 1
ATOM 716 N N . ARG A 1 92 ? 8.046 -8.010 -16.046 1.00 94.31 92 ARG A N 1
ATOM 717 C CA . ARG A 1 92 ? 7.826 -6.932 -17.014 1.00 94.31 92 ARG A CA 1
ATOM 718 C C . ARG A 1 92 ? 6.741 -5.989 -16.523 1.00 94.31 92 ARG A C 1
ATOM 720 O O . ARG A 1 92 ? 5.758 -6.430 -15.930 1.00 94.31 92 ARG A O 1
ATOM 727 N N . ILE A 1 93 ? 6.913 -4.710 -16.828 1.00 93.25 93 ILE A N 1
ATOM 728 C CA . ILE A 1 93 ? 5.962 -3.657 -16.491 1.00 93.25 93 ILE A CA 1
ATOM 729 C C . ILE A 1 93 ? 5.424 -3.053 -17.778 1.00 93.25 93 ILE A C 1
ATOM 731 O O . ILE A 1 93 ? 6.180 -2.486 -18.568 1.00 93.25 93 ILE A O 1
ATOM 735 N N . ASP A 1 94 ? 4.110 -3.155 -17.956 1.00 95.94 94 ASP A N 1
ATOM 736 C CA . ASP A 1 94 ? 3.419 -2.544 -19.083 1.00 95.94 94 ASP A CA 1
ATOM 737 C C . ASP A 1 94 ? 2.608 -1.328 -18.647 1.00 95.94 94 ASP A C 1
ATOM 739 O O . ASP A 1 94 ? 2.079 -1.262 -17.534 1.00 95.94 94 ASP A O 1
ATOM 743 N N . TYR A 1 95 ? 2.407 -0.420 -19.602 1.00 94.94 95 TYR A N 1
ATOM 744 C CA . TYR A 1 95 ? 1.661 0.819 -19.427 1.00 94.94 95 TYR A CA 1
ATOM 745 C C . TYR A 1 95 ? 0.414 0.858 -20.317 1.00 94.94 95 TYR A C 1
ATOM 747 O O . TYR A 1 95 ? 0.391 0.270 -21.405 1.00 94.94 95 TYR A O 1
ATOM 755 N N . ASP A 1 96 ? -0.646 1.509 -19.839 1.00 93.69 96 ASP A N 1
ATOM 756 C CA . ASP A 1 96 ? -1.822 1.848 -20.638 1.00 93.69 96 ASP A CA 1
ATOM 757 C C . ASP A 1 96 ? -1.590 3.100 -21.497 1.00 93.69 96 ASP A C 1
ATOM 759 O O . ASP A 1 96 ? -0.542 3.742 -21.446 1.00 93.69 96 ASP A O 1
ATOM 763 N N . ILE A 1 97 ? -2.597 3.456 -22.297 1.00 92.12 97 ILE A N 1
ATOM 764 C CA . ILE A 1 97 ? -2.570 4.637 -23.175 1.00 92.12 97 ILE A CA 1
ATOM 765 C C . ILE A 1 97 ? -2.464 5.971 -22.420 1.00 92.12 97 ILE A C 1
ATOM 767 O O . ILE A 1 97 ? -2.185 6.992 -23.034 1.00 92.12 97 ILE A O 1
ATOM 771 N N . ASN A 1 98 ? -2.709 5.970 -21.108 1.00 90.38 98 ASN A N 1
ATOM 772 C CA . ASN A 1 98 ? -2.586 7.132 -20.236 1.00 90.38 98 ASN A CA 1
ATOM 773 C C . ASN A 1 98 ? -1.274 7.083 -19.439 1.00 90.38 98 ASN A C 1
ATOM 775 O O . ASN A 1 98 ? -1.169 7.739 -18.401 1.00 90.38 98 ASN A O 1
ATOM 779 N N . ASP A 1 99 ? -0.299 6.278 -19.868 1.00 90.56 99 ASP A N 1
ATOM 780 C CA . ASP A 1 99 ? 0.992 6.064 -19.214 1.00 90.56 99 ASP A CA 1
ATOM 781 C C . ASP A 1 99 ? 0.892 5.542 -17.776 1.00 90.56 99 ASP A C 1
ATOM 783 O O . ASP A 1 99 ? 1.780 5.794 -16.963 1.00 90.56 99 ASP A O 1
ATOM 787 N N . ARG A 1 100 ? -0.194 4.848 -17.423 1.00 90.25 100 ARG A N 1
ATOM 788 C CA . ARG A 1 100 ? -0.338 4.213 -16.109 1.00 90.25 100 ARG A CA 1
ATOM 789 C C . ARG A 1 100 ? 0.111 2.767 -16.166 1.00 90.25 100 ARG A C 1
ATOM 791 O O . ARG A 1 100 ? -0.189 2.080 -17.138 1.00 90.25 100 ARG A O 1
ATOM 798 N N . VAL A 1 101 ? 0.771 2.291 -15.119 1.00 89.94 101 VAL A N 1
ATOM 799 C CA . VAL A 1 101 ? 1.111 0.874 -14.963 1.00 89.94 101 VAL A CA 1
ATOM 800 C C . VAL A 1 101 ? -0.171 0.039 -15.042 1.00 89.94 101 VAL A C 1
ATOM 802 O O . VAL A 1 101 ? -1.057 0.165 -14.206 1.00 89.94 101 VAL A O 1
ATOM 805 N N . ARG A 1 102 ? -0.278 -0.824 -16.054 1.00 93.19 102 ARG A N 1
ATOM 806 C CA . ARG A 1 102 ? -1.440 -1.707 -16.275 1.00 93.19 102 ARG A CA 1
ATOM 807 C C . ARG A 1 102 ? -1.131 -3.181 -16.055 1.00 93.19 102 ARG A C 1
ATOM 809 O O . ARG A 1 102 ? -2.029 -4.018 -16.107 1.00 93.19 102 ARG A O 1
ATOM 816 N N . GLN A 1 103 ? 0.141 -3.524 -15.894 1.00 91.56 103 GLN A N 1
ATOM 817 C CA . GLN A 1 103 ? 0.569 -4.889 -15.639 1.00 91.56 103 GLN A CA 1
ATOM 818 C C . GLN A 1 103 ? 1.946 -4.886 -14.990 1.00 91.56 103 GLN A C 1
ATOM 820 O O . GLN A 1 103 ? 2.819 -4.135 -15.418 1.00 91.56 103 GLN A O 1
ATOM 825 N N . ILE A 1 104 ? 2.133 -5.756 -14.002 1.00 89.19 104 ILE A N 1
ATOM 826 C CA . ILE A 1 104 ? 3.441 -6.112 -13.453 1.00 89.19 104 ILE A CA 1
ATOM 827 C C . ILE A 1 104 ? 3.495 -7.641 -13.428 1.00 89.19 104 ILE A C 1
ATOM 829 O O . ILE A 1 104 ? 2.618 -8.284 -12.846 1.00 89.19 104 ILE A O 1
ATOM 833 N N . GLY A 1 105 ? 4.467 -8.231 -14.122 1.00 89.12 105 GLY A N 1
ATOM 834 C CA . GLY A 1 105 ? 4.556 -9.682 -14.274 1.00 89.12 105 GLY A CA 1
ATOM 835 C C . GLY A 1 105 ? 3.269 -10.263 -14.873 1.00 89.12 105 GLY A C 1
ATOM 836 O O . GLY A 1 105 ? 2.837 -9.880 -15.964 1.00 89.12 105 GLY A O 1
ATOM 837 N N . ASN A 1 106 ? 2.622 -11.177 -14.149 1.00 85.06 106 ASN A N 1
ATOM 838 C CA . ASN A 1 106 ? 1.345 -11.788 -14.534 1.00 85.06 106 ASN A CA 1
ATOM 839 C C . ASN A 1 106 ? 0.101 -11.087 -13.951 1.00 85.06 106 ASN A C 1
ATOM 841 O O . ASN A 1 106 ? -1.022 -11.504 -14.244 1.00 85.06 106 ASN A O 1
ATOM 845 N N . LYS A 1 107 ? 0.262 -10.036 -13.140 1.00 83.50 107 LYS A N 1
ATOM 846 C CA . LYS A 1 107 ? -0.856 -9.328 -12.507 1.00 83.50 107 LYS A CA 1
ATOM 847 C C . LYS A 1 107 ? -1.252 -8.121 -13.346 1.00 83.50 107 LYS A C 1
ATOM 849 O O . LYS A 1 107 ? -0.488 -7.169 -13.492 1.00 83.50 107 LYS A O 1
ATOM 854 N N . ARG A 1 108 ? -2.467 -8.163 -13.895 1.00 88.88 108 ARG A N 1
ATOM 855 C CA . ARG A 1 108 ? -3.100 -7.010 -14.551 1.00 88.88 108 ARG A CA 1
ATOM 856 C C . ARG A 1 108 ? -3.607 -6.025 -13.511 1.00 88.88 108 ARG A C 1
ATOM 858 O O . ARG A 1 108 ? -4.062 -6.445 -12.453 1.00 88.88 108 ARG A O 1
ATOM 865 N N . ILE A 1 109 ? -3.542 -4.743 -13.833 1.00 86.25 109 ILE A N 1
ATOM 866 C CA . ILE A 1 109 ? -4.035 -3.655 -12.997 1.00 86.25 109 ILE A CA 1
ATOM 867 C C . ILE A 1 109 ? -5.064 -2.886 -13.810 1.00 86.25 109 ILE A C 1
ATOM 869 O O . ILE A 1 109 ? -4.747 -2.351 -14.874 1.00 86.25 109 ILE A O 1
ATOM 873 N N . ASP A 1 110 ? -6.279 -2.812 -13.281 1.00 89.44 110 ASP A N 1
ATOM 874 C CA . ASP A 1 110 ? -7.354 -2.051 -13.896 1.00 89.44 110 ASP A CA 1
ATOM 875 C C . ASP A 1 110 ? -7.722 -0.832 -13.062 1.00 89.44 110 ASP A C 1
ATOM 877 O O . ASP A 1 110 ? -7.723 -0.862 -11.828 1.00 89.44 110 ASP A O 1
ATOM 881 N N . TYR A 1 111 ? -8.159 0.210 -13.764 1.00 87.31 111 TYR A N 1
ATOM 882 C CA . TYR A 1 111 ? -8.633 1.451 -13.174 1.00 87.31 111 TYR A CA 1
ATOM 883 C C . TYR A 1 111 ? -10.121 1.680 -13.460 1.00 87.31 111 TYR A C 1
ATOM 885 O O . TYR A 1 111 ? -10.650 1.229 -14.483 1.00 87.31 111 TYR A O 1
ATOM 893 N N . ASP A 1 112 ? -10.803 2.376 -12.555 1.00 86.81 112 ASP A N 1
ATOM 894 C CA . ASP A 1 112 ? -12.141 2.912 -12.787 1.00 86.81 112 ASP A CA 1
ATOM 895 C C . ASP A 1 112 ? -12.096 4.262 -13.532 1.00 86.81 112 ASP A C 1
ATOM 897 O O . ASP A 1 112 ? -11.029 4.801 -13.848 1.00 86.81 112 ASP A O 1
ATOM 901 N N . ILE A 1 113 ? -13.275 4.822 -13.820 1.00 85.75 113 ILE A N 1
ATOM 902 C CA . ILE A 1 113 ? -13.417 6.110 -14.519 1.00 85.75 113 ILE A CA 1
ATOM 903 C C . ILE A 1 113 ? -12.831 7.296 -13.734 1.00 85.75 113 ILE A C 1
ATOM 905 O O . ILE A 1 113 ? -12.466 8.309 -14.324 1.00 85.75 113 ILE A O 1
ATOM 909 N N . ASN A 1 114 ? -12.690 7.153 -12.415 1.00 83.88 114 ASN A N 1
ATOM 910 C CA . ASN A 1 114 ? -12.103 8.152 -11.529 1.00 83.88 114 ASN A CA 1
ATOM 911 C C . ASN A 1 114 ? -10.587 7.951 -11.351 1.00 83.88 114 ASN A C 1
ATOM 913 O O . ASN A 1 114 ? -9.968 8.653 -10.555 1.00 83.88 114 ASN A O 1
ATOM 917 N N . ASN A 1 115 ? -9.971 7.047 -12.123 1.00 82.12 115 ASN A N 1
ATOM 918 C CA . ASN A 1 115 ? -8.553 6.680 -12.064 1.00 82.12 115 ASN A CA 1
ATOM 919 C C . ASN A 1 115 ? -8.123 5.976 -10.770 1.00 82.12 115 ASN A C 1
ATOM 921 O O . ASN A 1 115 ? -6.930 5.947 -10.457 1.00 82.12 115 ASN A O 1
ATOM 925 N N . ARG A 1 116 ? -9.059 5.375 -10.037 1.00 81.81 116 ARG A N 1
ATOM 926 C CA . ARG A 1 116 ? -8.750 4.526 -8.883 1.00 81.81 116 ARG A CA 1
ATOM 927 C C . ARG A 1 116 ? -8.495 3.103 -9.345 1.00 81.81 116 ARG A C 1
ATOM 929 O O . ARG A 1 116 ? -9.118 2.655 -10.304 1.00 81.81 116 ARG A O 1
ATOM 936 N N . VAL A 1 117 ? -7.598 2.388 -8.676 1.00 82.12 117 VAL A N 1
ATOM 937 C CA . VAL A 1 117 ? -7.381 0.965 -8.962 1.00 82.12 117 VAL A CA 1
ATOM 938 C C . VAL A 1 117 ? -8.616 0.183 -8.533 1.00 82.12 117 VAL A C 1
ATOM 940 O O . VAL A 1 117 ? -8.996 0.225 -7.373 1.00 82.12 117 VAL A O 1
ATOM 943 N N . ARG A 1 118 ? -9.229 -0.548 -9.460 1.00 84.94 118 ARG A N 1
ATOM 944 C CA . ARG A 1 118 ? -10.401 -1.400 -9.192 1.00 84.94 118 ARG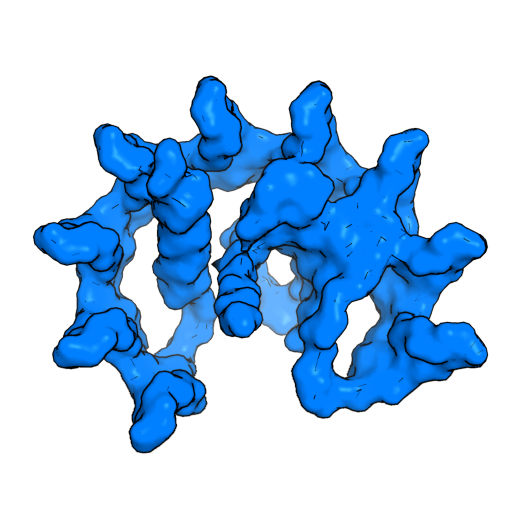 A CA 1
ATOM 945 C C . ARG A 1 118 ? -10.088 -2.893 -9.240 1.00 84.94 118 ARG A C 1
ATOM 947 O O . ARG A 1 118 ? -10.945 -3.704 -8.901 1.00 84.94 118 ARG A O 1
ATOM 954 N N . GLN A 1 119 ? -8.898 -3.271 -9.708 1.00 84.25 119 GLN A N 1
ATOM 955 C CA . GLN A 1 119 ? -8.474 -4.668 -9.762 1.00 84.25 119 GLN A CA 1
ATOM 956 C C . GLN A 1 119 ? -6.952 -4.794 -9.827 1.00 84.25 119 GLN A C 1
ATOM 958 O O . GLN A 1 119 ? -6.309 -4.023 -10.541 1.00 84.25 119 GLN A O 1
ATOM 963 N N . ILE A 1 120 ? -6.404 -5.796 -9.136 1.00 82.31 120 ILE A N 1
ATOM 964 C CA . ILE A 1 120 ? -5.016 -6.255 -9.267 1.00 82.31 120 ILE A CA 1
ATOM 965 C C . ILE A 1 120 ? -5.020 -7.781 -9.330 1.00 82.31 120 ILE A C 1
ATOM 967 O O . ILE A 1 120 ? -5.354 -8.451 -8.360 1.00 82.31 120 ILE A O 1
ATOM 971 N N . GLY A 1 121 ? -4.645 -8.349 -10.475 1.00 83.62 121 GLY A N 1
ATOM 972 C CA . GLY A 1 121 ? -4.790 -9.783 -10.707 1.00 83.62 121 GLY A CA 1
ATOM 973 C C . GLY A 1 121 ? -6.246 -10.217 -10.547 1.00 83.62 121 GLY A C 1
ATOM 974 O O . GLY A 1 121 ? -7.117 -9.733 -11.269 1.00 83.62 121 GLY A O 1
ATOM 975 N N . ASP A 1 122 ? -6.498 -11.108 -9.594 1.00 80.38 122 ASP A N 1
ATOM 976 C CA . ASP A 1 122 ? -7.828 -11.658 -9.316 1.00 80.38 122 ASP A CA 1
ATOM 977 C C . ASP A 1 122 ? -8.588 -10.850 -8.251 1.00 80.38 122 ASP A C 1
ATOM 979 O O . ASP A 1 122 ? -9.801 -10.993 -8.101 1.00 80.38 122 ASP A O 1
ATOM 983 N N . ASP A 1 123 ? -7.897 -9.934 -7.571 1.00 78.44 123 ASP A N 1
ATOM 984 C CA . ASP A 1 123 ? -8.434 -9.196 -6.437 1.00 78.44 123 ASP A CA 1
ATOM 985 C C . ASP A 1 123 ? -9.085 -7.899 -6.907 1.00 78.44 123 ASP A C 1
ATOM 987 O O . ASP A 1 123 ? -8.438 -7.019 -7.487 1.00 78.44 123 ASP A O 1
ATOM 991 N N . ARG A 1 124 ? -10.390 -7.771 -6.662 1.00 82.50 124 ARG A N 1
ATOM 992 C CA . ARG A 1 124 ? -11.152 -6.548 -6.945 1.00 82.50 124 ARG A CA 1
ATOM 993 C C . ARG A 1 124 ? -11.087 -5.587 -5.771 1.00 82.50 124 ARG A C 1
ATOM 995 O O . ARG A 1 124 ? -11.068 -6.018 -4.624 1.00 82.50 124 ARG A O 1
ATOM 1002 N N . VAL A 1 125 ? -11.107 -4.295 -6.071 1.00 81.12 125 VAL A N 1
ATOM 1003 C CA . VAL A 1 125 ? -11.204 -3.226 -5.076 1.00 81.12 125 VAL A CA 1
ATOM 1004 C C . VAL A 1 125 ? -12.462 -2.428 -5.362 1.00 81.12 125 VAL A C 1
ATOM 1006 O O . VAL A 1 125 ? -12.581 -1.811 -6.422 1.00 81.12 125 VAL A O 1
ATOM 1009 N N . ASP A 1 126 ? -13.379 -2.421 -4.401 1.00 84.62 126 ASP A N 1
ATOM 1010 C CA . ASP A 1 126 ? -14.577 -1.601 -4.479 1.00 84.62 126 ASP A CA 1
ATOM 1011 C C . ASP A 1 126 ? -14.497 -0.412 -3.532 1.00 84.62 126 ASP A C 1
ATOM 1013 O O . ASP A 1 126 ? -13.965 -0.489 -2.420 1.00 84.62 126 ASP A O 1
ATOM 1017 N N . TYR A 1 127 ? -15.146 0.669 -3.953 1.00 83.88 127 TYR A N 1
ATOM 1018 C CA . TYR A 1 127 ? -15.253 1.905 -3.197 1.00 83.88 127 TYR A CA 1
ATOM 1019 C C . TYR A 1 127 ? -16.714 2.224 -2.856 1.00 83.88 127 TYR A C 1
ATOM 1021 O O . TYR A 1 127 ? -17.635 1.835 -3.584 1.00 83.88 127 TYR A O 1
ATOM 1029 N N . ASP A 1 128 ? -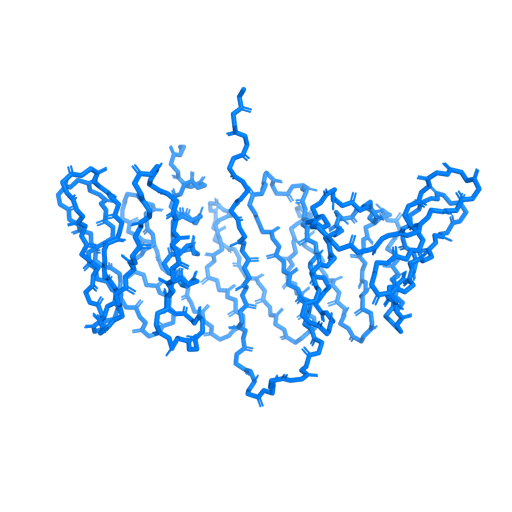16.934 2.916 -1.741 1.00 84.50 128 ASP A N 1
ATOM 1030 C CA . ASP A 1 128 ? -18.226 3.496 -1.380 1.00 84.50 128 ASP A CA 1
ATOM 1031 C C . ASP A 1 128 ? -18.445 4.873 -2.038 1.00 84.50 128 ASP A C 1
ATOM 1033 O O . ASP A 1 128 ? -17.593 5.394 -2.764 1.00 84.50 128 ASP A O 1
ATOM 1037 N N . ILE A 1 129 ? -19.615 5.470 -1.791 1.00 83.25 129 ILE A N 1
ATOM 1038 C CA . ILE A 1 129 ? -19.991 6.786 -2.334 1.00 83.25 129 ILE A CA 1
ATOM 1039 C C . ILE A 1 129 ? -19.084 7.928 -1.848 1.00 83.25 129 ILE A C 1
ATOM 1041 O O . ILE A 1 129 ? -18.984 8.957 -2.509 1.00 83.25 129 ILE A O 1
ATOM 1045 N N . ASN A 1 130 ? -18.389 7.730 -0.727 1.00 82.50 130 ASN A N 1
ATOM 1046 C CA . ASN A 1 130 ? -17.434 8.676 -0.160 1.00 82.50 130 ASN A CA 1
ATOM 1047 C C . ASN A 1 130 ? -15.996 8.379 -0.621 1.00 82.50 130 ASN A C 1
ATOM 1049 O O . ASN A 1 130 ? -15.047 8.901 -0.045 1.00 82.50 130 ASN A O 1
ATOM 1053 N N . ASN A 1 131 ? -15.827 7.546 -1.656 1.00 78.25 131 ASN A N 1
ATOM 1054 C CA . ASN A 1 131 ? -14.544 7.108 -2.207 1.00 78.25 131 ASN A CA 1
ATOM 1055 C C . ASN A 1 131 ? -13.665 6.301 -1.243 1.00 78.25 131 ASN A C 1
ATOM 1057 O O . ASN A 1 131 ? -12.471 6.140 -1.487 1.00 78.25 131 ASN A O 1
ATOM 1061 N N . ARG A 1 132 ? -14.238 5.735 -0.180 1.00 81.06 132 ARG A N 1
ATOM 1062 C CA . ARG A 1 132 ? -13.508 4.866 0.747 1.00 81.06 132 ARG A CA 1
ATOM 1063 C C . ARG A 1 132 ? -13.515 3.441 0.231 1.00 81.06 132 ARG A C 1
ATOM 1065 O O . ARG A 1 132 ? -14.508 3.004 -0.344 1.00 81.06 132 ARG A O 1
ATOM 1072 N N . VAL A 1 133 ? -12.436 2.700 0.459 1.00 81.12 133 VAL A N 1
ATOM 1073 C CA . VAL A 1 133 ? -12.394 1.270 0.131 1.00 81.12 133 VAL A CA 1
ATOM 1074 C C . VAL A 1 133 ? -13.421 0.536 0.986 1.00 81.12 133 VAL A C 1
ATOM 1076 O O . VAL A 1 133 ? -13.334 0.577 2.204 1.00 81.12 133 VAL A O 1
ATOM 1079 N N . ARG A 1 134 ? -14.371 -0.153 0.356 1.00 84.38 134 ARG A N 1
ATOM 1080 C CA . ARG A 1 134 ? -15.378 -0.970 1.052 1.00 84.38 134 ARG A CA 1
ATOM 1081 C C . ARG A 1 134 ? -15.163 -2.469 0.884 1.00 84.38 134 ARG A C 1
ATOM 1083 O O . ARG A 1 134 ? -15.743 -3.244 1.630 1.00 84.38 134 ARG A O 1
ATOM 1090 N N . GLN A 1 135 ? -14.353 -2.884 -0.088 1.00 81.88 135 GLN A N 1
ATOM 1091 C CA . GLN A 1 135 ? -14.033 -4.290 -0.309 1.00 81.88 135 GLN A CA 1
ATOM 1092 C C . GLN A 1 135 ? -12.688 -4.435 -1.014 1.00 81.88 135 GLN A C 1
ATOM 1094 O O . GLN A 1 135 ? -12.384 -3.660 -1.923 1.00 81.88 135 GLN A O 1
ATOM 1099 N N . ILE A 1 136 ? -11.920 -5.447 -0.617 1.00 78.44 136 ILE A N 1
ATOM 1100 C CA . ILE A 1 136 ? -10.730 -5.921 -1.325 1.00 78.44 136 ILE A CA 1
ATOM 1101 C C . ILE A 1 136 ? -10.817 -7.449 -1.399 1.00 78.44 136 ILE A C 1
ATOM 1103 O O . ILE A 1 136 ? -10.812 -8.109 -0.365 1.00 78.44 136 ILE A O 1
ATOM 1107 N N . GLY A 1 137 ? -10.898 -8.014 -2.605 1.00 81.69 137 GLY A N 1
ATOM 1108 C CA . GLY A 1 137 ? -11.128 -9.451 -2.777 1.00 81.69 137 GLY A CA 1
ATOM 1109 C C . GLY A 1 137 ? -12.410 -9.880 -2.055 1.00 81.69 137 GLY A C 1
ATOM 1110 O O . GLY A 1 137 ? -13.479 -9.317 -2.305 1.00 81.69 137 GLY A O 1
ATOM 1111 N N . ASP A 1 138 ? -12.291 -10.829 -1.130 1.00 79.38 138 ASP A N 1
ATOM 1112 C CA . ASP A 1 138 ? -13.407 -11.315 -0.308 1.00 79.38 138 ASP A CA 1
ATOM 1113 C C . ASP A 1 138 ? -13.597 -10.528 1.004 1.00 79.38 138 ASP A C 1
ATOM 1115 O O . ASP A 1 138 ? -14.625 -10.664 1.672 1.00 79.38 138 ASP A O 1
ATOM 1119 N N . ASP A 1 139 ? -12.650 -9.657 1.363 1.00 79.25 139 ASP A N 1
ATOM 1120 C CA . ASP A 1 139 ? -12.678 -8.914 2.620 1.00 79.25 139 ASP A CA 1
ATOM 1121 C C . ASP A 1 139 ? -13.463 -7.606 2.480 1.00 79.25 139 ASP A C 1
ATOM 1123 O O . ASP A 1 139 ? -13.068 -6.680 1.766 1.00 79.25 139 ASP A O 1
ATOM 1127 N N . GLN A 1 140 ? -14.575 -7.505 3.210 1.00 85.69 140 GLN A N 1
ATOM 1128 C CA . GLN A 1 140 ? -15.322 -6.254 3.372 1.00 85.69 140 GLN A CA 1
ATOM 1129 C C . GLN A 1 140 ? -14.629 -5.334 4.378 1.00 85.69 140 GLN A C 1
ATOM 1131 O O . GLN A 1 140 ? -14.069 -5.800 5.371 1.00 85.69 140 GLN A O 1
ATOM 1136 N N . VAL A 1 141 ? -14.727 -4.025 4.155 1.00 83.88 141 VAL A N 1
ATOM 1137 C CA . VAL A 1 141 ? -14.259 -2.982 5.072 1.00 83.88 141 VAL A CA 1
ATOM 1138 C C . VAL A 1 141 ? -15.450 -2.123 5.473 1.00 83.88 141 VAL A C 1
ATOM 1140 O O . VAL A 1 141 ? -15.995 -1.377 4.660 1.00 83.88 141 VAL A O 1
ATOM 1143 N N . ASP A 1 142 ? -15.824 -2.199 6.747 1.00 90.88 142 ASP A N 1
ATOM 1144 C CA . ASP A 1 142 ? -16.893 -1.375 7.299 1.00 90.88 142 ASP A CA 1
ATOM 1145 C C . ASP A 1 142 ? -16.338 -0.203 8.097 1.00 90.88 142 ASP A C 1
ATOM 1147 O O . ASP A 1 142 ? -15.366 -0.335 8.845 1.00 90.88 142 ASP A O 1
ATOM 1151 N N . TYR A 1 143 ? -17.062 0.914 8.048 1.00 91.25 143 TYR A N 1
ATOM 1152 C CA . TYR A 1 143 ? -16.766 2.117 8.817 1.00 91.25 143 TYR A CA 1
ATOM 1153 C C . TYR A 1 143 ? -17.856 2.416 9.860 1.00 91.25 143 TYR A C 1
ATOM 1155 O O . TYR A 1 143 ? -19.026 2.061 9.682 1.00 91.25 143 TYR A O 1
ATOM 1163 N N . ASP A 1 144 ? -17.469 3.039 10.972 1.00 92.19 144 ASP A N 1
ATOM 1164 C CA . ASP A 1 144 ? -18.372 3.605 11.973 1.00 92.19 144 ASP A CA 1
ATOM 1165 C C . ASP A 1 144 ? -18.845 5.020 11.589 1.00 92.19 144 ASP A C 1
ATOM 1167 O O . ASP A 1 144 ? -18.453 5.580 10.562 1.00 92.19 144 ASP A O 1
ATOM 1171 N N . ILE A 1 145 ? -19.705 5.606 12.427 1.00 89.19 145 ILE A N 1
ATOM 1172 C CA . ILE A 1 145 ? -20.256 6.956 12.222 1.00 89.19 145 ILE A CA 1
ATOM 1173 C C . ILE A 1 145 ? -19.189 8.063 12.244 1.00 89.19 145 ILE A C 1
ATOM 1175 O O . ILE A 1 145 ? -19.416 9.142 11.708 1.00 89.19 145 ILE A O 1
ATOM 1179 N N . ASN A 1 146 ? -18.019 7.790 12.823 1.00 88.88 146 ASN A N 1
ATOM 1180 C CA . ASN A 1 146 ? -16.877 8.701 12.856 1.00 88.88 146 ASN A CA 1
ATOM 1181 C C . ASN A 1 146 ? -15.887 8.407 11.713 1.00 88.88 146 ASN A C 1
ATOM 1183 O O . ASN A 1 146 ? -14.733 8.824 11.775 1.00 88.88 146 ASN A O 1
ATOM 1187 N N . ASN A 1 147 ? -16.318 7.660 10.690 1.00 86.06 147 ASN A N 1
ATOM 1188 C CA . ASN A 1 147 ? -15.530 7.233 9.534 1.00 86.06 147 ASN A CA 1
ATOM 1189 C C . ASN A 1 147 ? -14.294 6.376 9.856 1.00 86.06 147 ASN A C 1
ATOM 1191 O O . ASN A 1 147 ? -13.389 6.247 9.023 1.00 86.06 147 ASN A O 1
ATOM 1195 N N . ARG A 1 148 ? -14.262 5.747 11.031 1.00 89.94 148 ARG A N 1
ATOM 1196 C CA . ARG A 1 148 ? -13.193 4.827 11.426 1.00 89.94 148 ARG A CA 1
ATOM 1197 C C . ARG A 1 148 ? -13.550 3.408 11.023 1.00 89.94 148 ARG A C 1
ATOM 1199 O O . ARG A 1 148 ? -14.713 3.026 11.076 1.00 89.94 148 ARG A O 1
ATOM 1206 N N . VAL A 1 149 ? -12.564 2.614 10.642 1.00 88.50 149 VAL A N 1
ATOM 1207 C CA . VAL A 1 149 ? -12.745 1.197 10.319 1.00 88.50 149 VAL A CA 1
ATOM 1208 C C . VAL A 1 149 ? -13.263 0.457 11.547 1.00 88.50 149 VAL A C 1
ATOM 1210 O O . VAL A 1 149 ? -12.570 0.356 12.550 1.00 88.50 149 VAL A O 1
ATOM 1213 N N . ARG A 1 150 ? -14.459 -0.116 11.466 1.00 94.56 150 ARG A N 1
ATOM 1214 C CA . ARG A 1 150 ? -15.026 -0.95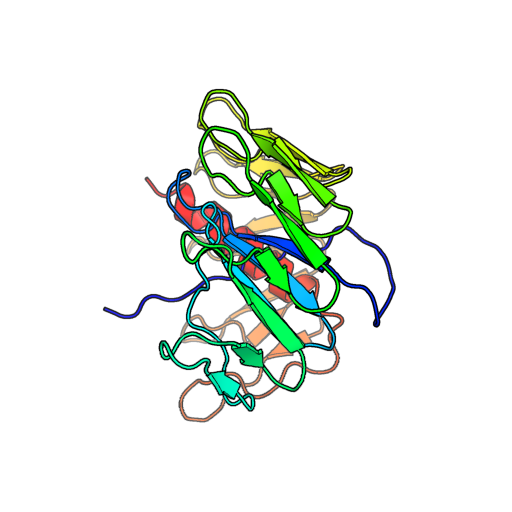8 12.530 1.00 94.56 150 ARG A CA 1
ATOM 1215 C C . ARG A 1 150 ? -14.937 -2.451 12.231 1.00 94.56 150 ARG A C 1
ATOM 1217 O O . ARG A 1 150 ? -15.138 -3.258 13.136 1.00 94.56 150 ARG A O 1
ATOM 1224 N N . GLN A 1 151 ? -14.660 -2.830 10.983 1.00 90.25 151 GLN A N 1
ATOM 1225 C CA . GLN A 1 151 ? -14.503 -4.229 10.592 1.00 90.25 151 GLN A CA 1
ATOM 1226 C C . GLN A 1 151 ? -13.651 -4.364 9.328 1.00 90.25 151 GLN A C 1
ATOM 1228 O O . GLN A 1 151 ? -13.797 -3.559 8.410 1.00 90.25 151 GLN A O 1
ATOM 1233 N N . ILE A 1 152 ? -12.802 -5.393 9.282 1.00 85.62 152 ILE A N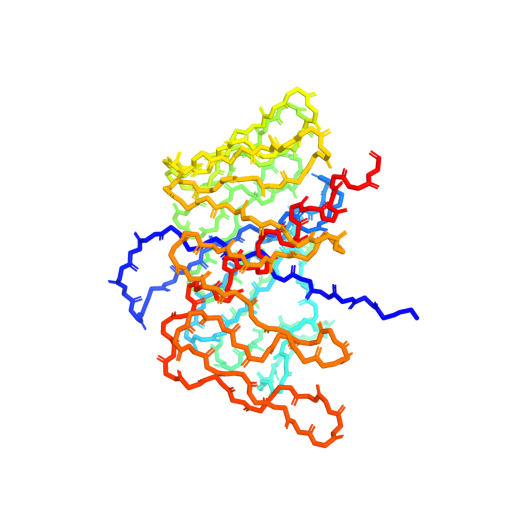 1
ATOM 1234 C CA . ILE A 1 152 ? -12.154 -5.895 8.062 1.00 85.62 152 ILE A CA 1
ATOM 1235 C C . ILE A 1 152 ? -12.349 -7.412 8.035 1.00 85.62 152 ILE A C 1
ATOM 1237 O O . ILE A 1 152 ? -11.910 -8.088 8.966 1.00 85.62 152 ILE A O 1
ATOM 1241 N N . GLY A 1 153 ? -13.027 -7.940 7.013 1.00 86.25 153 GLY A N 1
ATOM 1242 C CA . GLY A 1 153 ? -13.362 -9.365 6.936 1.00 86.25 153 GLY A CA 1
ATOM 1243 C C . GLY A 1 153 ? -14.141 -9.829 8.176 1.00 86.25 153 GLY A C 1
ATOM 1244 O O . GLY A 1 153 ? -15.185 -9.269 8.522 1.00 86.25 153 GLY A O 1
ATOM 1245 N N . ASP A 1 154 ? -13.618 -10.829 8.886 1.00 83.38 154 ASP A N 1
ATOM 1246 C CA . ASP A 1 154 ? -14.173 -11.347 10.144 1.00 83.38 154 ASP A CA 1
ATOM 1247 C C . ASP A 1 154 ? -13.709 -10.573 11.399 1.00 83.38 154 ASP A C 1
ATOM 1249 O O . ASP A 1 154 ? -14.222 -10.798 12.498 1.00 83.38 154 ASP A O 1
ATOM 1253 N N . LYS A 1 155 ? -12.752 -9.644 11.269 1.00 85.88 155 LYS A N 1
ATOM 1254 C CA . LYS A 1 155 ? -12.134 -8.941 12.402 1.00 85.88 155 LYS A CA 1
ATOM 1255 C C . LYS A 1 155 ? -12.865 -7.645 12.720 1.00 85.88 155 LYS A C 1
ATOM 1257 O O . LYS A 1 155 ? -12.779 -6.665 11.982 1.00 85.88 155 LYS A O 1
ATOM 1262 N N . ARG A 1 156 ? -13.545 -7.615 13.869 1.00 93.75 156 ARG A N 1
ATOM 1263 C CA . ARG A 1 156 ? -14.098 -6.382 14.454 1.00 93.75 156 ARG A CA 1
ATOM 1264 C C . ARG A 1 156 ? -13.007 -5.542 15.096 1.00 93.75 156 ARG A C 1
ATOM 1266 O O . ARG A 1 156 ? -12.100 -6.087 15.720 1.00 93.75 156 ARG A O 1
ATOM 1273 N N . ILE A 1 157 ? -13.123 -4.228 14.958 1.00 94.81 157 ILE A N 1
ATOM 1274 C CA . ILE A 1 157 ? -12.164 -3.265 15.489 1.00 94.81 157 ILE A CA 1
ATOM 1275 C C . ILE A 1 157 ? -12.847 -2.426 16.562 1.00 94.81 157 ILE A C 1
ATOM 1277 O O . ILE A 1 157 ? -13.815 -1.721 16.275 1.00 94.81 157 ILE A O 1
ATOM 1281 N N . ASP A 1 158 ? -12.306 -2.460 17.778 1.00 96.62 158 ASP A N 1
ATOM 1282 C CA . ASP A 1 158 ? -12.767 -1.595 18.859 1.00 96.62 158 ASP A CA 1
ATOM 1283 C C . ASP A 1 158 ? -11.766 -0.485 19.154 1.00 96.62 158 ASP A C 1
ATOM 1285 O O . ASP A 1 158 ? -10.549 -0.658 19.045 1.00 96.62 158 ASP A O 1
ATOM 1289 N N . TYR A 1 159 ? -12.292 0.630 19.654 1.00 95.62 159 TYR A N 1
ATOM 1290 C CA . TYR A 1 159 ? -11.519 1.804 20.033 1.00 95.62 159 TYR A CA 1
ATOM 1291 C C . TYR A 1 159 ? -11.646 2.113 21.528 1.00 95.62 159 TYR A C 1
ATOM 1293 O O . TYR A 1 159 ? -12.670 1.822 22.155 1.00 95.62 159 TYR A O 1
ATOM 1301 N N . ASP A 1 160 ? -10.590 2.682 22.109 1.00 92.94 160 ASP A N 1
ATOM 1302 C CA . ASP A 1 160 ? -10.632 3.307 23.429 1.00 92.94 160 ASP A CA 1
ATOM 1303 C C . ASP A 1 160 ? -11.235 4.723 23.361 1.00 92.94 160 ASP A C 1
ATOM 1305 O O . ASP A 1 160 ? -11.536 5.255 22.289 1.00 92.94 160 ASP A O 1
ATOM 1309 N N . ILE A 1 161 ? -11.413 5.345 24.529 1.00 89.44 161 ILE A N 1
ATOM 1310 C CA . ILE A 1 161 ? -11.962 6.704 24.653 1.00 89.44 161 ILE A CA 1
ATOM 1311 C C . ILE A 1 161 ? -11.102 7.775 23.961 1.00 89.44 161 ILE A C 1
ATOM 1313 O O . ILE A 1 161 ? -11.603 8.838 23.611 1.00 89.44 161 ILE A O 1
ATOM 1317 N N . ASN A 1 162 ? -9.822 7.483 23.722 1.00 89.12 162 ASN A N 1
ATOM 1318 C CA . ASN A 1 162 ? -8.886 8.362 23.029 1.00 89.12 162 ASN A CA 1
ATOM 1319 C C . ASN A 1 162 ? -8.813 8.053 21.524 1.00 89.12 162 ASN A C 1
ATOM 1321 O O . ASN A 1 162 ? -7.884 8.500 20.854 1.00 89.12 162 ASN A O 1
ATOM 1325 N N . ASN A 1 163 ? -9.770 7.289 20.984 1.00 88.75 163 ASN A N 1
ATOM 1326 C CA . ASN A 1 163 ? -9.837 6.872 19.582 1.00 88.75 163 ASN A CA 1
ATOM 1327 C C . ASN A 1 163 ? -8.662 5.996 19.119 1.00 88.75 163 ASN A C 1
ATOM 1329 O O . ASN A 1 163 ? -8.418 5.879 17.917 1.00 88.75 163 ASN A O 1
ATOM 1333 N N . ARG A 1 164 ? -7.947 5.344 20.039 1.00 91.12 164 ARG A N 1
ATOM 1334 C CA . ARG A 1 164 ? -6.907 4.366 19.696 1.00 91.12 164 ARG A CA 1
ATOM 1335 C C . ARG A 1 164 ? -7.533 2.989 19.549 1.00 91.12 164 ARG A C 1
ATOM 1337 O O . ARG A 1 164 ? -8.435 2.643 20.306 1.00 91.12 164 ARG A O 1
ATOM 1344 N N . VAL A 1 165 ? -7.060 2.200 18.589 1.00 93.12 165 VAL A N 1
ATOM 1345 C CA . VAL A 1 165 ? -7.523 0.816 18.416 1.00 93.12 165 VAL A CA 1
ATOM 1346 C C . VAL A 1 165 ? -7.135 0.028 19.663 1.00 93.12 165 VAL A C 1
ATOM 1348 O O . VAL A 1 165 ? -5.957 -0.096 19.958 1.00 93.12 165 VAL A O 1
ATOM 1351 N N . ARG A 1 166 ? -8.109 -0.506 20.397 1.00 95.75 166 ARG A N 1
ATOM 1352 C CA . ARG A 1 166 ? -7.872 -1.314 21.604 1.00 95.75 166 ARG A CA 1
ATOM 1353 C C . ARG A 1 166 ? -8.036 -2.812 21.367 1.00 95.75 166 ARG A C 1
ATOM 1355 O O . ARG A 1 166 ? -7.629 -3.603 22.214 1.00 95.75 166 ARG A O 1
ATOM 1362 N N . GLN A 1 167 ? -8.657 -3.208 20.256 1.00 94.12 167 GLN A N 1
ATOM 1363 C CA . GLN A 1 167 ? -8.894 -4.612 19.927 1.00 94.12 167 GLN A CA 1
ATOM 1364 C C . GLN A 1 167 ? -9.062 -4.815 18.418 1.00 94.12 167 GLN A C 1
ATOM 1366 O O . GLN A 1 167 ? -9.662 -3.972 17.748 1.00 94.12 167 GLN A O 1
ATOM 1371 N N . ILE A 1 168 ? -8.549 -5.936 17.910 1.00 91.75 168 ILE A N 1
ATOM 1372 C CA . ILE A 1 168 ? -8.698 -6.419 16.534 1.00 91.75 168 ILE A CA 1
ATOM 1373 C C . ILE A 1 168 ? -9.103 -7.896 16.612 1.00 91.75 168 ILE A C 1
ATOM 1375 O O . ILE A 1 168 ? -8.287 -8.742 16.959 1.00 91.75 168 ILE A O 1
ATOM 1379 N N . GLY A 1 169 ? -10.361 -8.222 16.317 1.00 90.56 169 GLY A N 1
ATOM 1380 C CA . GLY A 1 169 ? -10.889 -9.567 16.559 1.00 90.56 169 GLY A CA 1
ATOM 1381 C C . GLY A 1 169 ? -10.763 -9.945 18.038 1.00 90.56 169 GLY A C 1
ATOM 1382 O O . GLY A 1 169 ? -11.270 -9.232 18.904 1.00 90.56 169 GLY A O 1
ATOM 1383 N N . ASP A 1 170 ? -10.055 -11.032 18.329 1.00 89.69 170 ASP A N 1
ATOM 1384 C CA . ASP A 1 170 ? -9.809 -11.494 19.701 1.00 89.69 170 ASP A CA 1
ATOM 1385 C C . ASP A 1 170 ? -8.537 -10.887 20.323 1.00 89.69 170 ASP A C 1
ATOM 1387 O O . ASP A 1 170 ? -8.298 -11.015 21.525 1.00 89.69 170 ASP A O 1
ATOM 1391 N N . ASP A 1 171 ? -7.745 -10.160 19.532 1.00 90.50 171 ASP A N 1
ATOM 1392 C CA . ASP A 1 171 ? -6.452 -9.636 19.948 1.00 90.50 171 ASP A CA 1
ATOM 1393 C C . ASP A 1 171 ? 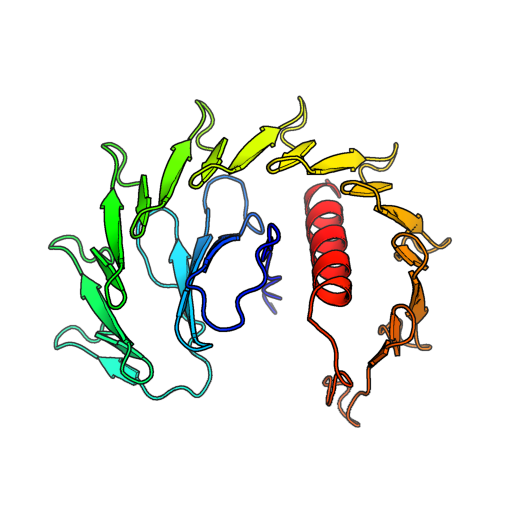-6.571 -8.236 20.545 1.00 90.50 171 ASP A C 1
ATOM 1395 O O . ASP A 1 171 ? -6.988 -7.277 19.888 1.00 90.50 171 ASP A O 1
ATOM 1399 N N . ARG A 1 172 ? -6.151 -8.085 21.802 1.00 94.00 172 ARG A N 1
ATOM 1400 C CA . ARG A 1 172 ? -6.070 -6.774 22.460 1.00 94.00 172 ARG A CA 1
ATOM 1401 C C . ARG A 1 172 ? -4.838 -6.008 22.007 1.00 94.00 172 ARG A C 1
ATOM 1403 O O . ARG A 1 172 ? -3.777 -6.596 21.821 1.00 94.00 172 ARG A O 1
ATOM 1410 N N . VAL A 1 173 ? -4.974 -4.691 21.902 1.00 92.19 173 VAL A N 1
ATOM 1411 C CA . VAL A 1 173 ? -3.862 -3.769 21.670 1.00 92.19 173 VAL A CA 1
ATOM 1412 C C . VAL A 1 173 ? -3.606 -2.989 22.946 1.00 92.19 173 VAL A C 1
ATOM 1414 O O . VAL A 1 173 ? -4.472 -2.278 23.455 1.00 92.19 173 VAL A O 1
ATOM 1417 N N . ASP A 1 174 ? -2.381 -3.103 23.424 1.00 92.69 174 ASP A N 1
ATOM 1418 C CA . ASP A 1 174 ? -1.924 -2.491 24.651 1.00 92.69 174 ASP A CA 1
ATOM 1419 C C . ASP A 1 174 ? -0.910 -1.391 24.352 1.00 92.69 174 ASP A C 1
ATOM 1421 O O . ASP A 1 174 ? 0.006 -1.560 23.542 1.00 92.69 174 ASP A O 1
ATOM 1425 N N . TYR A 1 175 ? -1.032 -0.281 25.077 1.00 91.19 175 TYR A N 1
ATOM 1426 C CA . TYR A 1 175 ? -0.168 0.884 24.933 1.00 91.19 175 TYR A CA 1
ATOM 1427 C C . TYR A 1 175 ? 0.670 1.129 26.192 1.00 91.19 175 TYR A C 1
ATOM 1429 O O . TYR A 1 175 ? 0.265 0.780 27.306 1.00 91.19 175 TYR A O 1
ATOM 1437 N N . ASP A 1 176 ? 1.845 1.727 26.016 1.00 88.06 176 ASP A N 1
ATOM 1438 C CA . ASP A 1 176 ? 2.619 2.321 27.099 1.00 88.06 176 ASP A CA 1
ATOM 1439 C C . ASP A 1 176 ? 2.098 3.726 27.459 1.00 88.06 176 ASP A C 1
ATOM 1441 O O . ASP A 1 176 ? 1.175 4.262 26.836 1.00 88.06 176 ASP A O 1
ATOM 1445 N N . ILE A 1 177 ? 2.702 4.338 28.480 1.00 84.12 177 ILE A N 1
ATOM 1446 C CA . ILE A 1 177 ? 2.328 5.678 28.958 1.00 84.12 177 ILE A CA 1
ATOM 1447 C C . ILE A 1 177 ? 2.537 6.780 27.908 1.00 84.12 177 ILE A C 1
ATOM 1449 O O . ILE A 1 177 ? 1.870 7.809 27.955 1.00 84.12 177 ILE A O 1
ATOM 1453 N N . ASN A 1 178 ? 3.418 6.550 26.933 1.00 84.69 178 ASN A N 1
ATOM 1454 C CA . ASN A 1 178 ? 3.701 7.473 25.838 1.00 84.69 178 ASN A CA 1
ATOM 1455 C C . ASN A 1 178 ? 2.812 7.203 24.611 1.00 84.69 178 ASN A C 1
ATOM 1457 O O . ASN A 1 178 ? 3.001 7.819 23.564 1.00 84.69 178 ASN A O 1
ATOM 1461 N N . GLY A 1 179 ? 1.856 6.273 24.714 1.00 83.56 179 GLY A N 1
ATOM 1462 C CA . GLY A 1 179 ? 0.946 5.908 23.632 1.00 83.56 179 GLY A CA 1
ATOM 1463 C C . GLY A 1 179 ? 1.564 5.019 22.552 1.00 83.56 179 GLY A C 1
ATOM 1464 O O . GLY A 1 179 ? 0.958 4.858 21.493 1.00 83.56 179 GLY A O 1
ATOM 1465 N N . ARG A 1 180 ? 2.736 4.423 22.792 1.00 85.81 180 ARG A N 1
ATOM 1466 C CA . ARG A 1 180 ? 3.345 3.434 21.889 1.00 85.81 180 ARG A CA 1
ATOM 1467 C C . ARG A 1 180 ? 2.746 2.059 22.146 1.00 85.81 180 ARG A C 1
ATOM 1469 O O . ARG A 1 180 ? 2.430 1.729 23.283 1.00 85.81 180 ARG A O 1
ATOM 1476 N N . ILE A 1 181 ? 2.598 1.252 21.102 1.00 86.38 181 ILE A N 1
ATOM 1477 C CA . ILE A 1 181 ? 2.048 -0.102 21.225 1.00 86.38 181 ILE A CA 1
ATOM 1478 C C . ILE A 1 181 ? 3.085 -0.994 21.899 1.00 86.38 181 ILE A C 1
ATOM 1480 O O . ILE A 1 181 ? 4.152 -1.207 21.344 1.00 86.38 181 ILE A O 1
ATOM 1484 N N . ARG A 1 182 ? 2.770 -1.558 23.060 1.00 88.31 182 ARG A N 1
ATOM 1485 C CA . ARG A 1 182 ? 3.651 -2.516 23.750 1.00 88.31 182 ARG A CA 1
ATOM 1486 C C . ARG A 1 182 ? 3.288 -3.968 23.463 1.00 88.31 182 ARG A C 1
ATOM 1488 O O . ARG A 1 182 ? 4.127 -4.848 23.632 1.00 88.31 182 ARG A O 1
ATOM 1495 N N . GLN A 1 183 ? 2.046 -4.231 23.061 1.00 87.44 183 GLN A N 1
ATOM 1496 C CA . GLN A 1 183 ? 1.579 -5.585 22.788 1.00 87.44 183 GLN A CA 1
ATOM 1497 C C . GLN A 1 183 ? 0.361 -5.584 21.860 1.00 87.44 183 GLN A C 1
ATOM 1499 O O . GLN A 1 183 ? -0.491 -4.700 21.954 1.00 87.44 183 GLN A O 1
ATOM 1504 N N . ILE A 1 184 ? 0.288 -6.583 20.979 1.00 86.81 184 ILE A N 1
ATOM 1505 C CA . ILE A 1 184 ? -0.910 -6.916 20.205 1.00 86.81 184 ILE A CA 1
ATOM 1506 C C . ILE A 1 184 ? -1.145 -8.426 20.306 1.00 86.81 184 ILE A C 1
ATOM 1508 O O . ILE A 1 184 ? -0.267 -9.203 19.932 1.00 86.81 184 ILE A O 1
ATOM 1512 N N . GLY A 1 185 ? -2.297 -8.843 20.835 1.00 86.44 185 GLY A N 1
ATOM 1513 C CA . GLY A 1 185 ? -2.543 -10.250 21.162 1.00 86.44 185 GLY A CA 1
ATOM 1514 C C . GLY A 1 185 ? -1.472 -10.769 22.126 1.00 86.44 185 GLY A C 1
ATOM 1515 O O . GLY A 1 185 ? -1.125 -10.101 23.101 1.00 86.44 185 GLY A O 1
ATOM 1516 N N . ASP A 1 186 ? -0.866 -11.910 21.815 1.00 82.62 186 ASP A N 1
ATOM 1517 C CA . ASP A 1 186 ? 0.215 -12.502 22.621 1.00 82.62 186 ASP A CA 1
ATOM 1518 C C . ASP A 1 186 ? 1.613 -11.952 22.293 1.00 82.62 186 ASP A C 1
ATOM 1520 O O . ASP A 1 186 ? 2.630 -12.444 22.787 1.00 82.62 186 ASP A O 1
ATOM 1524 N N . LYS A 1 187 ? 1.693 -10.928 21.440 1.00 80.81 187 LYS A N 1
ATOM 1525 C CA . LYS A 1 187 ? 2.948 -10.489 20.833 1.00 80.81 187 LYS A CA 1
ATOM 1526 C C . LYS A 1 187 ? 3.402 -9.169 21.410 1.00 80.81 187 LYS A C 1
ATOM 1528 O O . LYS A 1 187 ? 2.708 -8.161 21.299 1.00 80.81 187 LYS A O 1
ATOM 1533 N N . ARG A 1 188 ? 4.581 -9.182 22.030 1.00 83.25 188 ARG A N 1
ATOM 1534 C CA . ARG A 1 188 ? 5.192 -8.003 22.646 1.00 83.25 188 ARG A CA 1
ATOM 1535 C C . ARG A 1 188 ? 6.080 -7.268 21.656 1.00 83.25 188 ARG A C 1
ATOM 1537 O O . ARG A 1 188 ? 6.722 -7.882 20.807 1.00 83.25 188 ARG A O 1
ATOM 1544 N N . ILE A 1 189 ? 6.086 -5.951 21.796 1.00 81.25 189 ILE A N 1
ATOM 1545 C CA . ILE A 1 189 ? 6.896 -5.036 21.005 1.00 81.25 189 ILE A CA 1
ATOM 1546 C C . ILE A 1 189 ? 7.846 -4.331 21.962 1.00 81.25 189 ILE A C 1
ATOM 1548 O O . ILE A 1 189 ? 7.407 -3.563 22.823 1.00 81.25 189 ILE A O 1
ATOM 1552 N N . ASP A 1 190 ? 9.140 -4.577 21.778 1.00 80.69 190 ASP A N 1
ATOM 1553 C CA . ASP A 1 190 ? 10.181 -3.955 22.586 1.00 80.69 190 ASP A CA 1
ATOM 1554 C C . ASP A 1 190 ? 10.787 -2.749 21.873 1.00 80.69 190 ASP A C 1
ATOM 1556 O O . ASP A 1 190 ? 10.968 -2.726 20.652 1.00 80.69 190 ASP A O 1
ATOM 1560 N N . TYR A 1 191 ? 11.127 -1.736 22.664 1.00 81.44 191 TYR A N 1
ATOM 1561 C CA . TYR A 1 191 ? 11.722 -0.493 22.194 1.00 81.44 191 TYR A CA 1
ATOM 1562 C C . TYR A 1 191 ? 13.102 -0.284 22.815 1.00 81.44 191 TYR A C 1
ATOM 1564 O O . TYR A 1 191 ? 13.359 -0.665 23.958 1.00 81.44 191 TYR A O 1
ATOM 1572 N N . ASP A 1 192 ? 13.994 0.355 22.067 1.00 81.62 192 ASP A N 1
ATOM 1573 C CA . ASP A 1 192 ? 15.257 0.851 22.576 1.00 81.62 192 ASP A CA 1
ATOM 1574 C C . ASP A 1 192 ? 15.061 2.090 23.458 1.00 81.62 192 ASP A C 1
ATOM 1576 O O . ASP A 1 192 ? 13.967 2.651 23.579 1.00 81.62 192 ASP A O 1
ATOM 1580 N N . ILE A 1 193 ? 16.153 2.531 24.081 1.00 78.69 193 ILE A N 1
ATOM 1581 C CA . ILE A 1 193 ? 16.156 3.729 24.926 1.00 78.69 193 ILE A CA 1
ATOM 1582 C C . ILE A 1 193 ? 15.795 5.009 24.151 1.00 78.69 193 ILE A C 1
ATOM 1584 O O . ILE A 1 193 ? 15.295 5.962 24.742 1.00 78.69 193 ILE A O 1
ATOM 1588 N N . ASN A 1 194 ? 15.988 5.016 22.830 1.00 81.06 194 ASN A N 1
ATOM 1589 C CA . ASN A 1 194 ? 1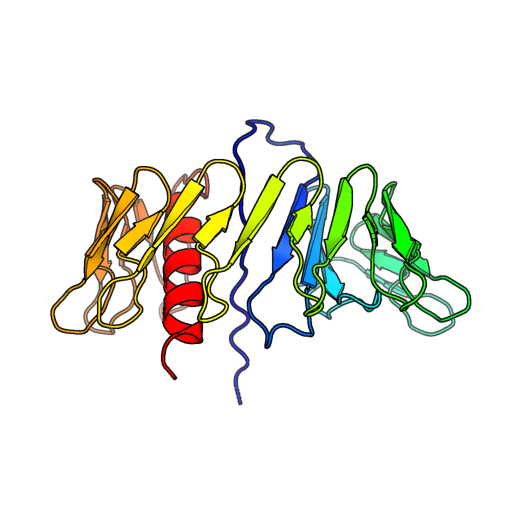5.620 6.111 21.933 1.00 81.06 194 ASN A CA 1
ATOM 1590 C C . ASN A 1 194 ? 14.174 5.982 21.414 1.00 81.06 194 ASN A C 1
ATOM 1592 O O . ASN A 1 194 ? 13.709 6.820 20.641 1.00 81.06 194 ASN A O 1
ATOM 1596 N N . GLY A 1 195 ? 13.456 4.934 21.822 1.00 71.88 195 GLY A N 1
ATOM 1597 C CA . GLY A 1 195 ? 12.102 4.617 21.401 1.00 71.88 195 GLY A CA 1
ATOM 1598 C C . GLY A 1 195 ? 11.961 3.989 20.016 1.00 71.88 195 GLY A C 1
ATOM 1599 O O . GLY A 1 195 ? 10.844 3.934 19.501 1.00 71.88 195 GLY A O 1
ATOM 1600 N N . GLN A 1 196 ? 13.046 3.499 19.424 1.00 74.56 196 GLN A N 1
ATOM 1601 C CA . GLN A 1 196 ? 13.042 2.704 18.201 1.00 74.56 196 GLN A CA 1
ATOM 1602 C C . GLN A 1 196 ? 12.668 1.254 18.511 1.00 74.56 196 GLN A C 1
ATOM 1604 O O . GLN A 1 196 ? 13.153 0.670 19.473 1.00 74.56 196 GLN A O 1
ATOM 1609 N N . MET A 1 197 ? 11.785 0.669 17.706 1.00 72.19 197 MET A N 1
ATOM 1610 C CA . MET A 1 197 ? 11.368 -0.728 17.855 1.00 72.19 197 MET A CA 1
ATOM 1611 C C . MET A 1 197 ? 12.571 -1.659 17.629 1.00 72.19 197 MET A C 1
ATOM 1613 O O . MET A 1 197 ? 13.228 -1.547 16.597 1.00 72.19 197 MET A O 1
ATOM 1617 N N . ARG A 1 198 ? 12.870 -2.543 18.589 1.00 66.19 198 ARG A N 1
ATOM 1618 C CA . ARG A 1 198 ? 14.027 -3.456 18.553 1.00 66.19 198 ARG A CA 1
ATOM 1619 C C . ARG A 1 198 ? 13.692 -4.820 17.971 1.00 66.19 198 ARG A C 1
ATOM 1621 O O . ARG A 1 198 ? 14.462 -5.338 17.175 1.00 66.19 198 ARG A O 1
ATOM 1628 N N . GLU A 1 199 ? 12.569 -5.397 18.382 1.00 59.06 199 GLU A N 1
ATOM 1629 C CA . GLU A 1 199 ? 12.226 -6.773 18.040 1.00 59.06 199 GLU A CA 1
ATOM 1630 C C . GLU A 1 199 ? 10.712 -6.980 18.111 1.00 59.06 199 GLU A C 1
ATOM 1632 O O . GLU A 1 199 ? 10.026 -6.428 18.978 1.00 59.06 199 GLU A O 1
ATOM 1637 N N . ILE A 1 200 ? 10.202 -7.785 17.183 1.00 57.41 200 ILE A N 1
ATOM 1638 C CA . ILE A 1 200 ? 8.889 -8.408 17.279 1.00 57.41 200 ILE A CA 1
ATOM 1639 C C . ILE A 1 200 ? 9.171 -9.899 17.410 1.00 57.41 200 ILE A C 1
ATOM 1641 O O . ILE A 1 200 ? 9.676 -10.518 16.476 1.00 57.41 200 ILE A O 1
ATOM 1645 N N . SER A 1 201 ? 8.872 -10.472 18.571 1.00 44.88 201 SER A N 1
ATOM 1646 C CA . SER A 1 201 ? 9.075 -11.900 18.802 1.00 44.88 201 SER A CA 1
ATOM 1647 C C . SER A 1 201 ? 8.121 -12.730 17.929 1.00 44.88 201 SER A C 1
ATOM 1649 O O . SER A 1 201 ? 6.910 -12.803 18.157 1.00 44.88 201 SER A O 1
ATOM 1651 N N . ASP A 1 202 ? 8.698 -13.383 16.923 1.00 46.59 202 ASP A N 1
ATOM 1652 C CA . ASP A 1 202 ? 8.156 -14.572 16.258 1.00 46.59 202 ASP A CA 1
ATOM 1653 C C . ASP A 1 202 ? 6.738 -14.407 15.669 1.00 46.59 202 ASP A C 1
ATOM 1655 O O . ASP A 1 202 ? 5.823 -15.196 15.926 1.00 46.59 202 ASP A O 1
ATOM 1659 N N . LEU A 1 203 ? 6.501 -13.324 14.927 1.00 40.94 203 LEU A N 1
ATOM 1660 C CA . LEU A 1 203 ? 5.218 -13.051 14.279 1.00 40.94 203 LEU A CA 1
ATOM 1661 C C . LEU A 1 203 ? 5.304 -13.363 12.791 1.00 40.94 203 LEU A C 1
ATOM 1663 O O . LEU A 1 203 ? 5.993 -12.678 12.047 1.00 40.94 203 LEU A O 1
ATOM 1667 N N . GLY A 1 204 ? 4.490 -14.313 12.339 1.00 46.22 204 GLY A N 1
ATOM 1668 C CA . GLY A 1 204 ? 3.895 -14.168 11.017 1.00 46.22 204 GLY A CA 1
ATOM 1669 C C . GLY A 1 204 ? 3.175 -12.816 10.982 1.00 46.22 204 GLY A C 1
ATOM 1670 O O . GLY A 1 204 ? 2.198 -12.618 11.702 1.00 46.22 204 GLY A O 1
ATOM 1671 N N . ASP A 1 205 ? 3.711 -11.887 10.196 1.00 57.03 205 ASP A N 1
ATOM 1672 C CA . ASP A 1 205 ? 3.541 -10.425 10.185 1.00 57.03 205 ASP A CA 1
ATOM 1673 C C . ASP A 1 205 ? 2.109 -9.848 10.057 1.00 57.03 205 ASP A C 1
ATOM 1675 O O . ASP A 1 205 ? 1.932 -8.646 9.857 1.00 57.03 205 ASP A O 1
ATOM 1679 N N . ASN A 1 206 ? 1.053 -10.648 10.184 1.00 65.19 206 ASN A N 1
ATOM 1680 C CA . ASN A 1 206 ? -0.293 -10.257 9.765 1.00 65.19 206 ASN A CA 1
ATOM 1681 C C . ASN A 1 206 ? -0.985 -9.271 10.716 1.00 65.19 206 ASN A C 1
ATOM 1683 O O . ASN A 1 206 ? -1.679 -8.365 10.260 1.00 65.19 206 ASN A O 1
ATOM 1687 N N . LEU A 1 207 ? -0.798 -9.397 12.031 1.00 72.38 207 LEU A N 1
ATOM 1688 C CA . LEU A 1 207 ? -1.614 -8.647 12.992 1.00 72.38 207 LEU A CA 1
ATOM 1689 C C . LEU A 1 207 ? -1.156 -7.192 13.179 1.00 72.38 207 LEU A C 1
ATOM 1691 O O . LEU A 1 207 ? -1.971 -6.269 13.179 1.00 72.38 207 LEU A O 1
ATOM 1695 N N . LEU A 1 208 ? 0.157 -6.956 13.265 1.00 75.12 208 LEU A N 1
ATOM 1696 C CA . LEU A 1 208 ? 0.705 -5.596 13.284 1.00 75.12 208 LEU A CA 1
ATOM 1697 C C . LEU A 1 208 ? 0.466 -4.882 11.947 1.00 75.12 208 LEU A C 1
ATOM 1699 O O . LEU A 1 208 ? 0.236 -3.671 11.910 1.00 75.12 208 LEU A O 1
ATOM 1703 N N . LEU A 1 209 ? 0.512 -5.624 10.843 1.00 71.81 209 LEU A N 1
ATOM 1704 C CA . LEU A 1 209 ? 0.196 -5.104 9.521 1.00 71.81 209 LEU A CA 1
ATOM 1705 C C . LEU A 1 209 ? -1.280 -4.723 9.404 1.00 71.81 209 LEU A C 1
ATOM 1707 O O . LEU A 1 209 ? -1.587 -3.631 8.927 1.00 71.81 209 LEU A O 1
ATOM 1711 N N . LEU A 1 210 ? -2.183 -5.562 9.913 1.00 74.94 210 LEU A N 1
ATOM 1712 C CA . LEU A 1 210 ? -3.607 -5.257 10.003 1.00 74.94 210 LEU A CA 1
ATOM 1713 C C . LEU A 1 210 ? -3.855 -4.013 10.868 1.00 74.94 210 LEU A C 1
ATOM 1715 O O . LEU A 1 210 ? -4.576 -3.110 10.448 1.00 74.94 210 LEU A O 1
ATOM 1719 N N . TYR A 1 211 ? -3.173 -3.883 12.010 1.00 82.25 211 TYR A N 1
ATOM 1720 C CA . TYR A 1 211 ? -3.211 -2.658 12.814 1.00 82.25 211 TYR A CA 1
ATOM 1721 C C . TYR A 1 211 ? -2.793 -1.422 12.000 1.00 82.25 211 TYR A C 1
ATOM 1723 O O . TYR A 1 211 ? -3.505 -0.417 11.974 1.00 82.25 211 TYR A O 1
ATOM 1731 N N . LYS A 1 212 ? -1.652 -1.480 11.300 1.00 77.81 212 LYS A N 1
ATOM 1732 C CA . LYS A 1 212 ? -1.164 -0.365 10.465 1.00 77.81 212 LYS A CA 1
ATOM 1733 C C . LYS A 1 212 ? -2.132 -0.037 9.321 1.00 77.81 212 LYS A C 1
ATOM 1735 O O . LYS A 1 212 ? -2.327 1.135 9.006 1.00 77.81 212 LYS A O 1
ATOM 1740 N N . THR A 1 213 ? -2.772 -1.055 8.753 1.00 74.81 213 THR A N 1
ATOM 1741 C CA . THR A 1 213 ? -3.804 -0.935 7.712 1.00 74.81 213 THR A CA 1
ATOM 1742 C C . THR A 1 213 ? -5.008 -0.151 8.231 1.00 74.81 213 THR A C 1
ATOM 1744 O O . THR A 1 213 ? -5.407 0.840 7.620 1.00 74.81 213 THR A O 1
ATOM 1747 N N . ILE A 1 214 ? -5.524 -0.520 9.406 1.00 80.56 214 ILE A N 1
ATOM 1748 C CA . ILE A 1 214 ? -6.624 0.185 10.078 1.00 80.56 214 ILE A CA 1
ATOM 1749 C C . ILE A 1 214 ? -6.262 1.652 10.324 1.00 80.56 214 ILE A C 1
ATOM 1751 O O . ILE A 1 214 ? -7.055 2.544 10.029 1.00 80.56 214 ILE A O 1
ATOM 1755 N N . GLN A 1 215 ? -5.055 1.922 10.830 1.00 81.69 215 GLN A N 1
ATOM 1756 C CA . GLN A 1 215 ? -4.588 3.293 11.060 1.00 81.69 215 GLN A CA 1
ATOM 1757 C C . GLN A 1 215 ? -4.530 4.107 9.760 1.00 81.69 215 GLN A C 1
ATOM 1759 O O . GLN A 1 215 ? -4.984 5.248 9.732 1.00 81.69 215 GLN A O 1
ATOM 1764 N N . SER A 1 216 ? -4.030 3.516 8.671 1.00 73.25 216 SER A N 1
ATOM 1765 C CA . SER A 1 216 ? -3.978 4.168 7.356 1.00 73.25 216 SER A CA 1
ATOM 1766 C C . SER A 1 216 ? -5.372 4.541 6.846 1.00 73.25 216 SER A C 1
ATOM 1768 O O . SER A 1 216 ? -5.586 5.670 6.406 1.00 73.25 216 SER A O 1
ATOM 1770 N N . PHE A 1 217 ? -6.347 3.635 6.962 1.00 73.19 217 PHE A N 1
ATOM 1771 C CA . PHE A 1 217 ? -7.732 3.925 6.588 1.00 73.19 217 PHE A CA 1
ATOM 1772 C C . PHE A 1 217 ? -8.371 5.011 7.460 1.00 73.19 217 PHE A C 1
ATOM 1774 O O . PHE A 1 217 ? -8.998 5.918 6.920 1.00 73.19 217 PHE A O 1
ATOM 1781 N N . ASN A 1 218 ? -8.169 4.978 8.778 1.00 80.69 218 ASN A N 1
ATOM 1782 C CA . ASN A 1 218 ? -8.727 5.999 9.672 1.00 80.69 218 ASN A CA 1
ATOM 1783 C C . ASN A 1 218 ? -8.155 7.390 9.378 1.00 80.69 218 ASN A C 1
ATOM 1785 O O . ASN A 1 218 ? -8.899 8.365 9.369 1.00 80.69 218 ASN A O 1
ATOM 1789 N N . ASN A 1 219 ? -6.853 7.483 9.097 1.00 75.06 219 ASN A N 1
ATOM 1790 C CA . ASN A 1 219 ? -6.194 8.762 8.833 1.00 75.06 219 ASN A CA 1
ATOM 1791 C C . ASN A 1 219 ? -6.666 9.419 7.529 1.00 75.06 219 ASN A C 1
ATOM 1793 O O . ASN A 1 219 ? -6.759 10.640 7.474 1.00 75.06 219 ASN A O 1
ATOM 1797 N N . LYS A 1 220 ? -6.992 8.637 6.490 1.00 62.22 220 LYS A N 1
ATOM 1798 C CA . LYS A 1 220 ? -7.518 9.181 5.223 1.00 62.22 220 LYS A CA 1
ATOM 1799 C C . LYS A 1 220 ? -8.921 9.753 5.355 1.00 62.22 220 LYS A C 1
ATOM 1801 O O . LYS A 1 220 ? -9.280 10.671 4.628 1.00 62.22 220 LYS A O 1
ATOM 1806 N N . ASN A 1 221 ? -9.698 9.207 6.281 1.00 56.16 221 ASN A N 1
ATOM 1807 C CA . ASN A 1 221 ? -11.094 9.571 6.468 1.00 56.16 221 ASN A CA 1
ATOM 1808 C C . ASN A 1 221 ? -11.299 10.652 7.544 1.00 56.16 221 ASN A C 1
ATOM 1810 O O . ASN A 1 221 ? -12.440 10.953 7.887 1.00 56.16 221 ASN A O 1
ATOM 1814 N N . ALA A 1 222 ? -10.220 11.210 8.104 1.00 56.34 222 ALA A N 1
ATOM 1815 C CA . ALA A 1 222 ? -10.258 12.218 9.165 1.00 56.34 222 ALA A CA 1
ATOM 1816 C C . ALA A 1 222 ? -10.510 13.657 8.654 1.00 56.34 222 ALA A C 1
ATOM 1818 O O . ALA A 1 222 ? -10.153 14.619 9.337 1.00 56.34 222 ALA A O 1
ATOM 1819 N N . HIS A 1 223 ? -11.088 13.810 7.460 1.00 40.56 223 HIS A N 1
ATOM 1820 C CA . HIS A 1 223 ? -11.365 15.094 6.811 1.00 40.56 223 HIS A CA 1
ATOM 1821 C C . HIS A 1 223 ? -12.862 15.371 6.715 1.00 40.56 223 HIS A C 1
ATOM 1823 O O . HIS A 1 223 ? -13.604 14.450 6.307 1.00 40.56 223 HIS A O 1
#

Foldseek 3Di:
DDPPDQDQADDPDDDDPADWDWGWDPLDDQQWIWIWTDHPNFTWIATFLQDTDPDLPPFDFDADPVRHTQDTNNFGWDADPVRHTQDTRHWGWDADPVSTTQGTRQWGWDADPVRGTQGTRQWGWDADPVRATQDTRQWGWDADPQQATQDTRQWGWDADPVRQTQGTRPWGFDADPVRHTQDTRVWGWDADPVRHTDDIPPDPPPRVSVSSNRVSSSVVSND

pLDDT: mean 76.58, std 19.06, range [21.81, 96.62]

Secondary structure (DSSP, 8-state):
----------------TT--EEEEE--SSTT--EEEEEETTEEEEEETTSPBPS--TT--EEE-TTS-EEEETTEEEEE-TTS-EEEETTEEEEE-TTS-EEEETTEEEEE-TTS-EEEETTEEEEE-TTS-EEEETTEEEEE-TTS-EEEETTEEEEE-TTS-EEEETTEEEEE-TTS-EEEETTEEEEE-TTS-EEEE-S--THHHHHHHHHHHHHHHT--

Organism: NCBI:txid188932

Sequence (223 aa):
MKTILFLFSFFIFSGAVYSQAIKLDLSGNDKNHVFIVQKDGLNVRLDSKGGLQNDIGDKPVKRDLNGRLSDIDGLVIDYDINGRVRQIGDDRIDYDINDRVRQIGNKRIDYDINNRVRQIGDDRVDYDINNRVRQIGDDQVDYDINNRVRQIGDKRIDYDINNRVRQIGDDRVDYDINGRIRQIGDKRIDYDINGQMREISDLGDNLLLLYKTIQSFNNKNAH

Radius of gyration: 18.7 Å; chains: 1; bounding box: 46×37×53 Å